Protein AF-0000000076754028 (afdb_homodimer)

Radius of gyration: 21.88 Å; Cα contacts (8 Å, |Δi|>4): 343; chains: 2; bounding box: 49×68×42 Å

InterPro domains:
  IPR005650 BlaI transcriptional regulatory family [PF03965] (15-129)
  IPR005650 BlaI transcriptional regulatory family [PIRSF019455] (12-140)
  IPR036388 Winged helix-like DNA-binding domain superfamily [G3DSA:1.10.10.10] (11-86)
  IPR036390 Winged helix DNA-binding domain superfamily [SSF46785] (13-130)

Nearest PDB structures (foldseek):
  1okr-assembly1_A  TM=7.706E-01  e=1.363E-06  Staphylococcus aureus
  1sd6-assembly1_B  TM=8.108E-01  e=6.796E-06  Staphylococcus aureus
  1sax-assembly1_A  TM=7.624E-01  e=3.043E-06  Staphylococcus aureus subsp. aureus N315
  1sd4-assembly1_B  TM=6.720E-01  e=4.340E-05  Staphylococcus aureus
  1xsd-assembly1_A-2  TM=6.975E-01  e=8.052E-05  Staphylococcus aureus

Structure (mmCIF, N/CA/C/O backbone):
data_AF-0000000076754028-model_v1
#
loop_
_entity.id
_entity.type
_entity.pdbx_description
1 polymer 'Copper transport repressor, CopY/TcrY family'
#
loop_
_atom_site.group_PDB
_atom_site.id
_atom_site.type_symbol
_atom_site.label_atom_id
_atom_site.label_alt_id
_atom_site.label_comp_id
_atom_site.label_asym_id
_atom_site.label_entity_id
_atom_site.label_seq_id
_atom_site.pdbx_PDB_ins_code
_atom_site.Cartn_x
_atom_site.Cartn_y
_atom_site.Cartn_z
_atom_site.occupancy
_atom_site.B_iso_or_equiv
_atom_site.auth_seq_id
_atom_site.auth_comp_id
_atom_site.auth_asym_id
_atom_site.auth_atom_id
_atom_site.pdbx_PDB_model_num
ATOM 1 N N . MET A 1 1 ? -11.664 -22.062 14.086 1 25.69 1 MET A N 1
ATOM 2 C CA . MET A 1 1 ? -10.281 -22.047 13.617 1 25.69 1 MET A CA 1
ATOM 3 C C . MET A 1 1 ? -9.984 -20.781 12.828 1 25.69 1 MET A C 1
ATOM 5 O O . MET A 1 1 ? -9.039 -20.75 12.039 1 25.69 1 MET A O 1
ATOM 9 N N . THR A 1 2 ? -11.109 -19.859 12.898 1 29.39 2 THR A N 1
ATOM 10 C CA . THR A 1 2 ? -11.25 -18.688 12.039 1 29.39 2 THR A CA 1
ATOM 11 C C . THR A 1 2 ? -10.023 -17.797 12.141 1 29.39 2 THR A C 1
ATOM 13 O O . THR A 1 2 ? -9.43 -17.422 11.125 1 29.39 2 THR A O 1
ATOM 16 N N . ASP A 1 3 ? -9.992 -17.094 13.242 1 29.45 3 ASP A N 1
ATOM 17 C CA . ASP A 1 3 ? -9.586 -15.711 13.492 1 29.45 3 ASP A CA 1
ATOM 18 C C . ASP A 1 3 ? -8.07 -15.602 13.633 1 29.45 3 ASP A C 1
ATOM 20 O O . ASP A 1 3 ? -7.562 -14.617 14.172 1 29.45 3 ASP A O 1
ATOM 24 N N . THR A 1 4 ? -7.441 -16.688 13.625 1 32.88 4 THR A N 1
ATOM 25 C CA . THR A 1 4 ? -6.023 -16.688 13.953 1 32.88 4 THR A CA 1
ATOM 26 C C . THR A 1 4 ? -5.242 -15.789 12.992 1 32.88 4 THR A C 1
ATOM 28 O O . THR A 1 4 ? -4.047 -15.562 13.188 1 32.88 4 THR A O 1
ATOM 31 N N . LEU A 1 5 ? -5.883 -15.727 11.883 1 35.28 5 LEU A N 1
ATOM 32 C CA . LEU A 1 5 ? -5.105 -14.859 11 1 35.28 5 LEU A CA 1
ATOM 33 C C . LEU A 1 5 ? -4.902 -13.484 11.625 1 35.28 5 LEU A C 1
ATOM 35 O O . LEU A 1 5 ? -4.457 -12.555 10.953 1 35.28 5 LEU A O 1
ATOM 39 N N . THR A 1 6 ? -5.723 -13.133 12.758 1 34.16 6 THR A N 1
ATOM 40 C CA . THR A 1 6 ? -6.047 -11.789 13.211 1 34.16 6 THR A CA 1
ATOM 41 C C . THR A 1 6 ? -4.785 -10.93 13.297 1 34.16 6 THR A C 1
ATOM 43 O O . THR A 1 6 ? -4.711 -9.875 12.664 1 34.16 6 THR A O 1
ATOM 46 N N . GLN A 1 7 ? -4.359 -10.328 14.672 1 34.09 7 GLN A N 1
ATOM 47 C CA . GLN A 1 7 ? -3.514 -9.195 15.031 1 34.09 7 GLN A CA 1
ATOM 48 C C . GLN A 1 7 ? -2.043 -9.492 14.75 1 34.09 7 GLN A C 1
ATOM 50 O O . GLN A 1 7 ? -1.164 -8.719 15.133 1 34.09 7 GLN A O 1
ATOM 55 N N . ALA A 1 8 ? -1.655 -10.633 14.602 1 34.97 8 ALA A N 1
ATOM 56 C CA . ALA A 1 8 ? -0.2 -10.766 14.602 1 34.97 8 ALA A CA 1
ATOM 57 C C . ALA A 1 8 ? 0.44 -9.805 13.609 1 34.97 8 ALA A C 1
ATOM 59 O O . ALA A 1 8 ? 0.075 -9.781 12.43 1 34.97 8 ALA A O 1
ATOM 60 N N . LYS A 1 9 ? 0.679 -8.648 14.016 1 43.72 9 LYS A N 1
ATOM 61 C CA . LYS A 1 9 ? 1.544 -7.633 13.422 1 43.72 9 LYS A CA 1
ATOM 62 C C . LYS A 1 9 ? 2.547 -8.266 12.461 1 43.72 9 LYS A C 1
ATOM 64 O O . LYS A 1 9 ? 3.453 -8.984 12.883 1 43.72 9 LYS A O 1
ATOM 69 N N . LEU A 1 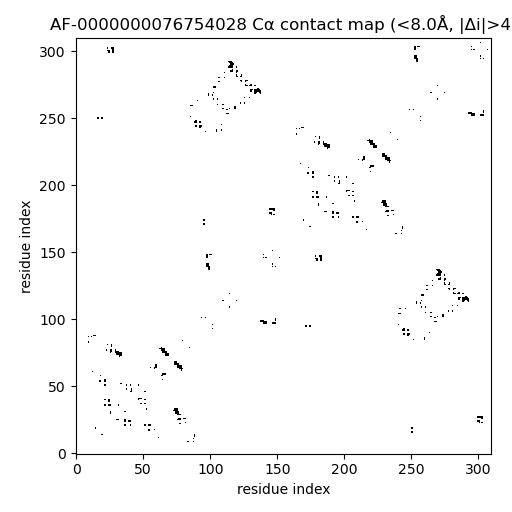10 ? 2.059 -8.852 11.406 1 50.31 10 LEU A N 1
ATOM 70 C CA . LEU A 1 10 ? 2.988 -9.352 10.398 1 50.31 10 LEU A CA 1
ATOM 71 C C . LEU A 1 10 ? 4.203 -8.438 10.281 1 50.31 10 LEU A C 1
ATOM 73 O O . LEU A 1 10 ? 4.145 -7.406 9.609 1 50.31 10 LEU A O 1
ATOM 77 N N . ASP A 1 11 ? 4.781 -8.32 11.391 1 55.81 11 ASP A N 1
ATOM 78 C CA . ASP A 1 11 ? 6.066 -7.637 11.531 1 55.81 11 ASP A CA 1
ATOM 79 C C . ASP A 1 11 ? 7.023 -8.039 10.406 1 55.81 11 ASP A C 1
ATOM 81 O O . ASP A 1 11 ? 8.219 -8.234 10.648 1 55.81 11 ASP A O 1
ATOM 85 N N . HIS A 1 12 ? 6.453 -8.336 9.297 1 66.25 12 HIS A N 1
ATOM 86 C CA . HIS A 1 12 ? 7.449 -8.719 8.305 1 66.25 12 HIS A CA 1
ATOM 87 C C . HIS A 1 12 ? 8.078 -7.496 7.652 1 66.25 12 HIS A C 1
ATOM 89 O O . HIS A 1 12 ? 7.418 -6.477 7.465 1 66.25 12 HIS A O 1
ATOM 95 N N . PRO A 1 13 ? 9.445 -7.629 7.551 1 74.56 13 PRO A N 1
ATOM 96 C CA . PRO A 1 13 ? 10.117 -6.547 6.828 1 74.56 13 PRO A CA 1
ATOM 97 C C . PRO A 1 13 ? 9.43 -6.207 5.508 1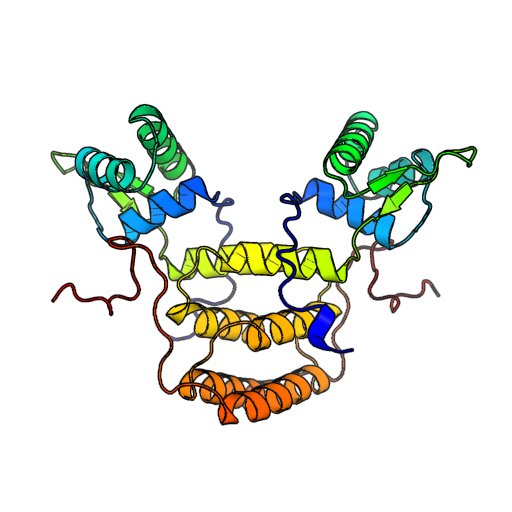 74.56 13 PRO A C 1
ATOM 99 O O . PRO A 1 13 ? 8.672 -7.016 4.977 1 74.56 13 PRO A O 1
ATOM 102 N N . HIS A 1 14 ? 9.664 -5.078 5.141 1 84.5 14 HIS A N 1
ATOM 103 C CA . HIS A 1 14 ? 9.117 -4.59 3.879 1 84.5 14 HIS A CA 1
ATOM 104 C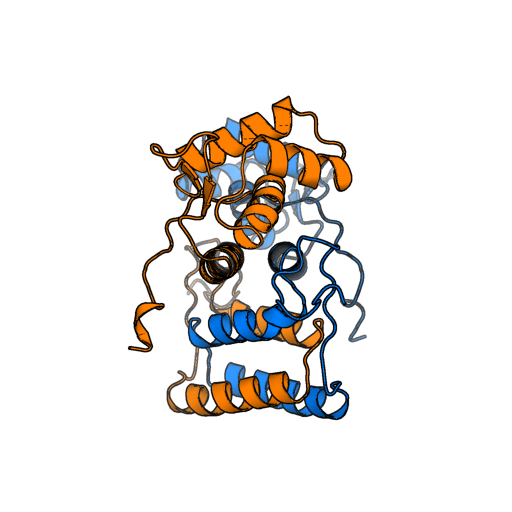 C . HIS A 1 14 ? 9.609 -5.426 2.703 1 84.5 14 HIS A C 1
ATOM 106 O O . HIS A 1 14 ? 10.789 -5.781 2.641 1 84.5 14 HIS A O 1
ATOM 112 N N . ILE A 1 15 ? 8.688 -5.879 1.875 1 90.38 15 ILE A N 1
ATOM 113 C CA . ILE A 1 15 ? 9.016 -6.562 0.63 1 90.38 15 ILE A CA 1
ATOM 114 C C . ILE A 1 15 ? 8.977 -5.57 -0.531 1 90.38 15 ILE A C 1
ATOM 116 O O . ILE A 1 15 ? 7.941 -4.953 -0.789 1 90.38 15 ILE A O 1
ATOM 120 N N . SER A 1 16 ? 10.125 -5.441 -1.214 1 90.69 16 SER A N 1
ATOM 121 C CA . SER A 1 16 ? 10.188 -4.531 -2.354 1 90.69 16 SER A CA 1
ATOM 122 C C . SER A 1 16 ? 9.461 -5.109 -3.562 1 90.69 16 SER A C 1
ATOM 124 O O . SER A 1 16 ? 9.047 -6.27 -3.549 1 90.69 16 SER A O 1
ATOM 126 N N . GLU A 1 17 ? 9.328 -4.305 -4.566 1 88.75 17 GLU A N 1
ATOM 127 C CA . GLU A 1 17 ? 8.672 -4.762 -5.793 1 88.75 17 GLU A CA 1
ATOM 128 C C . GLU A 1 17 ? 9.453 -5.906 -6.438 1 88.75 17 GLU A C 1
ATOM 130 O O . GLU A 1 17 ? 8.859 -6.879 -6.91 1 88.75 17 GLU A O 1
ATOM 135 N N . ALA A 1 18 ? 10.773 -5.77 -6.469 1 92.25 18 ALA A N 1
ATOM 136 C CA . ALA A 1 18 ? 11.617 -6.812 -7.043 1 92.25 18 ALA A CA 1
ATOM 137 C C . ALA A 1 18 ? 11.523 -8.102 -6.238 1 92.25 18 ALA A C 1
ATOM 139 O O . ALA A 1 18 ? 11.375 -9.188 -6.805 1 92.25 18 ALA A O 1
ATOM 140 N N . GLU A 1 19 ? 11.531 -7.926 -4.973 1 94.5 19 GLU A N 1
ATOM 141 C CA . GLU A 1 19 ? 11.398 -9.086 -4.102 1 94.5 19 GLU A CA 1
ATOM 142 C C . GLU A 1 19 ? 10.039 -9.758 -4.277 1 94.5 19 GLU A C 1
ATOM 144 O O . GLU A 1 19 ? 9.938 -10.984 -4.262 1 94.5 19 GLU A O 1
ATOM 149 N N . TRP A 1 20 ? 9.07 -8.992 -4.426 1 92.69 20 TRP A N 1
ATOM 150 C CA . TRP A 1 20 ? 7.715 -9.508 -4.617 1 92.69 20 TRP A CA 1
ATOM 151 C C . TRP A 1 20 ? 7.633 -10.359 -5.879 1 92.69 20 TRP A C 1
ATOM 153 O O . TRP A 1 20 ? 7.031 -11.43 -5.871 1 92.69 20 TRP A O 1
ATOM 163 N N . ARG A 1 21 ? 8.281 -9.867 -6.875 1 91 21 ARG A N 1
ATOM 164 C CA . ARG A 1 21 ? 8.289 -10.617 -8.133 1 91 21 ARG A CA 1
ATOM 165 C C . ARG A 1 21 ? 8.945 -11.984 -7.949 1 91 21 ARG A C 1
ATOM 167 O O . ARG A 1 21 ? 8.445 -12.992 -8.461 1 91 21 ARG A O 1
ATOM 174 N N . LEU A 1 22 ? 10.008 -11.93 -7.289 1 93.88 22 LEU A N 1
ATOM 175 C CA . LEU A 1 22 ? 10.68 -13.195 -7.004 1 93.88 22 LEU A CA 1
ATOM 176 C C . LEU A 1 22 ? 9.797 -14.102 -6.148 1 93.88 22 LEU A C 1
ATOM 178 O O . LEU A 1 22 ? 9.656 -15.289 -6.438 1 93.88 22 LEU A O 1
ATOM 182 N N . MET A 1 23 ? 9.203 -13.562 -5.141 1 94.25 23 MET A N 1
ATOM 183 C CA . MET A 1 23 ? 8.367 -14.32 -4.219 1 94.25 23 MET A CA 1
ATOM 184 C C . MET A 1 23 ? 7.172 -14.938 -4.945 1 94.25 23 MET A C 1
ATOM 186 O O . MET A 1 23 ? 6.738 -16.031 -4.609 1 94.25 23 MET A O 1
ATOM 190 N N . ARG A 1 24 ? 6.656 -14.227 -5.844 1 91.12 24 ARG A N 1
ATOM 191 C CA . ARG A 1 24 ? 5.523 -14.742 -6.605 1 91.12 24 ARG A CA 1
ATOM 192 C C . ARG A 1 24 ? 5.879 -16.062 -7.285 1 91.12 24 ARG A C 1
ATOM 194 O O . ARG A 1 24 ? 5.062 -16.984 -7.324 1 91.12 24 ARG A O 1
ATOM 201 N N . VAL A 1 25 ? 7.039 -16.156 -7.84 1 91.69 25 VAL A N 1
ATOM 202 C CA . VAL A 1 25 ? 7.492 -17.375 -8.5 1 91.69 25 VAL A CA 1
ATOM 203 C C . VAL A 1 25 ? 7.621 -18.5 -7.469 1 91.69 25 VAL A C 1
ATOM 205 O O . VAL A 1 25 ? 7.168 -19.609 -7.703 1 91.69 25 VAL A O 1
ATOM 208 N N . VAL A 1 26 ? 8.133 -18.172 -6.324 1 93.38 26 VAL A N 1
ATOM 209 C CA . VAL A 1 26 ? 8.336 -19.172 -5.277 1 93.38 26 VAL A CA 1
ATOM 210 C C . VAL A 1 26 ? 6.992 -19.688 -4.77 1 93.38 26 VAL A C 1
ATOM 212 O O . VAL A 1 26 ? 6.82 -20.875 -4.52 1 93.38 26 VAL A O 1
ATOM 215 N N . TRP A 1 27 ? 6.055 -18.797 -4.562 1 92 27 TRP A N 1
ATOM 216 C CA . TRP A 1 27 ? 4.723 -19.172 -4.102 1 92 27 TRP A CA 1
ATOM 217 C C . TRP A 1 27 ? 4.039 -20.094 -5.105 1 92 27 TRP A C 1
ATOM 219 O O . TRP A 1 27 ? 3.289 -20.984 -4.723 1 92 27 TRP A O 1
ATOM 229 N N . THR A 1 28 ? 4.332 -19.922 -6.379 1 88.12 28 THR A N 1
ATOM 230 C CA . THR A 1 28 ? 3.701 -20.703 -7.438 1 88.12 28 THR A CA 1
ATOM 231 C C . THR A 1 28 ? 4.363 -22.078 -7.566 1 88.12 28 THR A C 1
ATOM 233 O O . THR A 1 28 ? 3.719 -23.047 -7.965 1 88.12 28 THR A O 1
ATOM 236 N N . GLN A 1 29 ? 5.625 -22.109 -7.242 1 90.19 29 GLN A N 1
ATOM 237 C CA . GLN A 1 29 ? 6.383 -23.359 -7.355 1 90.19 29 GLN A CA 1
ATOM 238 C C . GLN A 1 29 ? 7.145 -23.656 -6.07 1 90.19 29 GLN A C 1
ATOM 240 O O . GLN A 1 29 ? 8.375 -23.562 -6.031 1 90.19 29 GLN A O 1
ATOM 245 N N . PRO A 1 30 ? 6.344 -24.078 -5.09 1 91.38 30 PRO A N 1
ATOM 246 C CA . PRO A 1 30 ? 7.047 -24.406 -3.846 1 91.38 30 PRO A CA 1
ATOM 247 C C . PRO A 1 30 ? 8.133 -25.469 -4.047 1 91.38 30 PRO A C 1
ATOM 249 O O . PRO A 1 30 ? 7.898 -26.484 -4.703 1 91.38 30 PRO A O 1
ATOM 252 N N . GLY A 1 31 ? 9.281 -25.203 -3.48 1 94.12 31 GLY A N 1
ATOM 253 C CA . GLY A 1 31 ? 10.414 -26.109 -3.625 1 94.12 31 GLY A CA 1
ATOM 254 C C . GLY A 1 31 ? 11.234 -25.844 -4.871 1 94.12 31 GLY A C 1
ATOM 255 O O . GLY A 1 31 ? 12.016 -26.703 -5.297 1 94.12 31 GLY A O 1
ATOM 256 N N . ILE A 1 32 ? 11.047 -24.75 -5.426 1 93.88 32 ILE A N 1
ATOM 257 C CA . ILE A 1 32 ? 11.758 -24.375 -6.641 1 93.88 32 ILE A CA 1
ATOM 258 C C . ILE A 1 32 ? 13.258 -24.266 -6.352 1 93.88 32 ILE A C 1
ATOM 260 O O . ILE A 1 32 ? 13.656 -23.906 -5.242 1 93.88 32 ILE A O 1
ATOM 264 N N . THR A 1 33 ? 14.047 -24.609 -7.367 1 95.56 33 THR A N 1
ATOM 265 C CA . THR A 1 33 ? 15.5 -24.516 -7.23 1 95.56 33 THR A CA 1
ATOM 266 C C . THR A 1 33 ? 16.016 -23.188 -7.77 1 95.56 33 THR A C 1
ATOM 268 O O . THR A 1 33 ? 15.297 -22.469 -8.469 1 95.56 33 THR A O 1
ATOM 271 N N . SER A 1 34 ? 17.297 -22.844 -7.332 1 94.19 34 SER A N 1
ATOM 272 C CA . SER A 1 34 ? 17.922 -21.625 -7.832 1 94.19 34 SER A CA 1
ATOM 273 C C . SER A 1 34 ? 17.922 -21.578 -9.352 1 94.19 34 SER A C 1
ATOM 275 O O . SER A 1 34 ? 17.578 -20.562 -9.953 1 94.19 34 SER A O 1
ATOM 277 N N . ARG A 1 35 ? 18.219 -22.719 -9.992 1 95.19 35 ARG A N 1
ATOM 278 C CA . ARG A 1 35 ? 18.281 -22.781 -11.445 1 95.19 35 ARG A CA 1
ATOM 279 C C . ARG A 1 35 ? 16.906 -22.531 -12.055 1 95.19 35 ARG A C 1
ATOM 281 O O . ARG A 1 35 ? 16.766 -21.75 -13.008 1 95.19 35 ARG A O 1
ATOM 288 N N . GLN A 1 36 ? 15.906 -23.188 -11.492 1 94.69 36 GLN A N 1
ATOM 289 C CA . GLN A 1 36 ? 14.547 -23.016 -11.977 1 94.69 36 GLN A CA 1
ATOM 290 C C . GLN A 1 36 ? 14.078 -21.578 -11.805 1 94.69 36 GLN A C 1
ATOM 292 O O . GLN A 1 36 ? 13.422 -21.016 -12.688 1 94.69 36 GLN A O 1
ATOM 297 N N . LEU A 1 37 ? 14.438 -21 -10.656 1 94.56 37 LEU A N 1
ATOM 298 C CA . LEU A 1 37 ? 14.078 -19.609 -10.359 1 94.56 37 LEU A CA 1
ATOM 299 C C . LEU A 1 37 ? 14.719 -18.656 -11.359 1 94.56 37 LEU A C 1
ATOM 301 O O . LEU A 1 37 ? 14.055 -17.766 -11.891 1 94.56 37 LEU A O 1
ATOM 305 N N . ILE A 1 38 ? 15.984 -18.859 -11.672 1 95.75 38 ILE A N 1
ATOM 306 C CA . ILE A 1 38 ? 16.719 -18.031 -12.617 1 95.75 38 ILE A CA 1
ATOM 307 C C . ILE A 1 38 ? 16.109 -18.141 -14.008 1 95.75 38 ILE A C 1
ATOM 309 O O . ILE A 1 38 ? 15.867 -17.141 -14.68 1 95.75 38 ILE A O 1
ATOM 313 N N . ASP A 1 39 ? 15.773 -19.375 -14.445 1 94.5 39 ASP A N 1
ATOM 314 C CA . ASP A 1 39 ? 15.18 -19.625 -15.758 1 94.5 39 ASP A CA 1
ATOM 315 C C . ASP A 1 39 ? 13.836 -18.906 -15.891 1 94.5 39 ASP A C 1
ATOM 317 O O . ASP A 1 39 ? 13.57 -18.25 -16.891 1 94.5 39 ASP A O 1
ATOM 321 N N . THR A 1 40 ? 13.055 -19.062 -14.82 1 91.25 40 THR A N 1
ATOM 322 C CA . THR A 1 40 ? 11.719 -18.484 -14.836 1 91.25 40 THR A CA 1
ATOM 323 C C . THR A 1 40 ? 11.781 -16.953 -14.875 1 91.25 40 THR A C 1
ATOM 325 O O . THR A 1 40 ? 11.125 -16.312 -15.703 1 91.25 40 THR A O 1
ATOM 328 N N . LEU A 1 41 ? 12.617 -16.344 -14.039 1 92.69 41 LEU A N 1
ATOM 329 C CA . LEU A 1 41 ? 12.68 -14.883 -13.914 1 92.69 41 LEU A CA 1
ATOM 330 C C . LEU A 1 41 ? 13.414 -14.273 -15.102 1 92.69 41 LEU A C 1
ATOM 332 O O . LEU A 1 41 ? 13.086 -13.164 -15.531 1 92.69 41 LEU A O 1
ATOM 336 N N . SER A 1 42 ? 14.367 -15 -15.617 1 91.69 42 SER A N 1
ATOM 337 C CA . SER A 1 42 ? 15.086 -14.492 -16.781 1 91.69 42 SER A CA 1
ATOM 338 C C . SER A 1 42 ? 14.172 -14.422 -18 1 91.69 42 SER A C 1
ATOM 340 O O . SER A 1 42 ? 14.367 -13.578 -18.875 1 91.69 42 SER A O 1
ATOM 342 N N . ALA A 1 43 ? 13.211 -15.312 -18.047 1 88.19 43 ALA A N 1
ATOM 343 C CA . ALA A 1 43 ? 12.266 -15.352 -19.156 1 88.19 43 ALA A CA 1
ATOM 344 C C . ALA A 1 43 ? 11.281 -14.188 -19.078 1 88.19 43 ALA A C 1
ATOM 346 O O . ALA A 1 43 ? 10.773 -13.727 -20.094 1 88.19 43 ALA A O 1
ATOM 347 N N . SER A 1 44 ? 11.086 -13.656 -17.906 1 86.19 44 SER A N 1
ATOM 348 C CA . SER A 1 44 ? 10.023 -12.672 -17.734 1 86.19 44 SER A CA 1
ATOM 349 C C . SER A 1 44 ? 10.602 -11.312 -17.344 1 86.19 44 SER A C 1
ATOM 351 O O . SER A 1 44 ? 9.859 -10.328 -17.219 1 86.19 44 SER A O 1
ATOM 353 N N . THR A 1 45 ? 11.891 -11.312 -17.047 1 90.19 45 THR A N 1
ATOM 354 C CA . THR A 1 45 ? 12.531 -10.062 -16.656 1 90.19 45 THR A CA 1
ATOM 355 C C . THR A 1 45 ? 13.883 -9.914 -17.328 1 90.19 45 THR A C 1
ATOM 357 O O . THR A 1 45 ? 14.375 -10.844 -17.969 1 90.19 45 THR A O 1
ATOM 360 N N . ASP A 1 46 ? 14.492 -8.766 -17.219 1 93.38 46 ASP A N 1
ATOM 361 C CA . ASP A 1 46 ? 15.82 -8.516 -17.766 1 93.38 46 ASP A CA 1
ATOM 362 C C . ASP A 1 46 ? 16.891 -8.625 -16.672 1 93.38 46 ASP A C 1
ATOM 364 O O . ASP A 1 46 ? 17.969 -8.047 -16.797 1 93.38 46 ASP A O 1
ATOM 368 N N . TRP A 1 47 ? 16.609 -9.336 -15.672 1 94.88 47 TRP A N 1
ATOM 369 C CA . TRP A 1 47 ? 17.531 -9.43 -14.547 1 94.88 47 TRP A CA 1
ATOM 370 C C . TRP A 1 47 ? 18.703 -10.344 -14.891 1 94.88 47 TRP A C 1
ATOM 372 O O . TRP A 1 47 ? 18.516 -11.398 -15.508 1 94.88 47 TRP A O 1
ATOM 382 N N . LYS A 1 48 ? 19.875 -9.898 -14.406 1 95.56 48 LYS A N 1
ATOM 383 C CA . LYS A 1 48 ? 21.047 -10.766 -14.445 1 95.56 48 LYS A CA 1
ATOM 384 C C . LYS A 1 48 ? 20.953 -11.859 -13.375 1 95.56 48 LYS A C 1
ATOM 386 O O . LYS A 1 48 ? 20.297 -11.68 -12.352 1 95.56 48 LYS A O 1
ATOM 391 N N . VAL A 1 49 ? 21.672 -12.945 -13.734 1 96.38 49 VAL A N 1
ATOM 392 C CA . VAL A 1 49 ? 21.719 -14.062 -12.789 1 96.38 49 VAL A CA 1
ATOM 393 C C . VAL A 1 49 ? 22.141 -13.555 -11.414 1 96.38 49 VAL A C 1
ATOM 395 O O . VAL A 1 49 ? 21.547 -13.945 -10.398 1 96.38 49 VAL A O 1
ATOM 398 N N . GLY A 1 50 ? 23.031 -12.664 -11.352 1 96.94 50 GLY A N 1
ATOM 399 C CA . GLY A 1 50 ? 23.5 -12.109 -10.086 1 96.94 50 GLY A CA 1
ATOM 400 C C . GLY A 1 50 ? 22.438 -11.359 -9.32 1 96.94 50 GLY A C 1
ATOM 401 O O . GLY A 1 50 ? 22.375 -11.414 -8.094 1 96.94 50 GLY A O 1
ATOM 402 N N . THR A 1 51 ? 21.609 -10.617 -10.031 1 96.75 51 THR A N 1
ATOM 403 C CA . THR A 1 51 ? 20.5 -9.906 -9.422 1 96.75 51 THR A CA 1
ATOM 404 C C . THR A 1 51 ? 19.547 -10.875 -8.727 1 96.75 51 THR A C 1
ATOM 406 O O . THR A 1 51 ? 19.141 -10.648 -7.582 1 96.75 51 THR A O 1
ATOM 409 N N . ILE A 1 52 ? 19.25 -11.922 -9.422 1 96.88 52 ILE A N 1
ATOM 410 C CA . ILE A 1 52 ? 18.328 -12.914 -8.891 1 96.88 52 ILE A CA 1
ATOM 411 C C . ILE A 1 52 ? 18.938 -13.586 -7.664 1 96.88 52 ILE A C 1
ATOM 413 O O . ILE A 1 52 ? 18.266 -13.758 -6.645 1 96.88 52 ILE A O 1
ATOM 417 N N . LYS A 1 53 ? 20.172 -13.883 -7.746 1 96.5 53 LYS A N 1
ATOM 418 C CA . LYS A 1 53 ? 20.859 -14.531 -6.625 1 96.5 53 LYS A CA 1
ATOM 419 C C . LYS A 1 53 ? 20.906 -13.602 -5.414 1 96.5 53 LYS A C 1
ATOM 421 O O . LYS A 1 53 ? 20.719 -14.047 -4.281 1 96.5 53 LYS A O 1
ATOM 426 N N . SER A 1 54 ? 21.141 -12.383 -5.652 1 97.69 54 SER A N 1
ATOM 427 C CA . SER A 1 54 ? 21.172 -11.414 -4.562 1 97.69 54 SER A CA 1
ATOM 428 C C . SER A 1 54 ? 19.812 -11.266 -3.898 1 97.69 54 SER A C 1
ATOM 430 O O . SER A 1 54 ? 19.719 -11.188 -2.672 1 97.69 54 SER A O 1
ATOM 432 N N . LEU A 1 55 ? 18.859 -11.195 -4.707 1 97.25 55 LEU A N 1
ATOM 433 C CA . LEU A 1 55 ? 17.516 -11.094 -4.176 1 97.25 55 LEU A CA 1
ATOM 434 C C . LEU A 1 55 ? 17.156 -12.32 -3.34 1 97.25 55 LEU A C 1
ATOM 436 O O . LEU A 1 55 ? 16.531 -12.195 -2.283 1 97.25 55 LEU A O 1
ATOM 440 N N . LEU A 1 56 ? 17.531 -13.453 -3.885 1 96.62 56 LEU A N 1
ATOM 441 C CA . LEU A 1 56 ? 17.297 -14.703 -3.16 1 96.62 56 LEU A CA 1
ATOM 442 C C . LEU A 1 56 ? 17.953 -14.656 -1.785 1 96.62 56 LEU A C 1
ATOM 444 O O . LEU A 1 56 ? 17.312 -14.961 -0.776 1 96.62 56 LEU A O 1
ATOM 448 N N . SER A 1 57 ? 19.156 -14.289 -1.746 1 96.31 57 SER A N 1
ATOM 449 C CA . SER A 1 57 ? 19.906 -14.195 -0.499 1 96.31 57 SER A CA 1
ATOM 450 C C . SER A 1 57 ? 19.266 -13.195 0.459 1 96.31 57 SER A C 1
ATOM 452 O O . SER A 1 57 ? 19.172 -13.461 1.659 1 96.31 57 SER A O 1
ATOM 454 N N . ARG A 1 58 ? 18.859 -12.062 -0.025 1 97.12 58 ARG A N 1
ATOM 455 C CA . ARG A 1 58 ? 18.219 -11.039 0.79 1 97.12 58 ARG A CA 1
ATOM 456 C C . ARG A 1 58 ? 16.922 -11.562 1.398 1 97.12 58 ARG A C 1
ATOM 458 O O . ARG A 1 58 ? 16.625 -11.312 2.568 1 97.12 58 ARG A O 1
ATOM 465 N N . LEU A 1 59 ? 16.203 -12.281 0.625 1 97 59 LEU A N 1
ATOM 466 C CA . LEU A 1 59 ? 14.93 -12.812 1.09 1 97 59 LEU A CA 1
ATOM 467 C C . LEU A 1 59 ? 15.141 -13.867 2.166 1 97 59 LEU A C 1
ATOM 469 O O . LEU A 1 59 ? 14.344 -13.984 3.098 1 97 59 LEU A O 1
ATOM 473 N N . ILE A 1 60 ? 16.172 -14.633 2.027 1 95.5 60 ILE A N 1
ATOM 474 C CA . ILE A 1 60 ? 16.516 -15.602 3.061 1 95.5 60 ILE A CA 1
ATOM 475 C C . ILE A 1 60 ? 16.906 -14.867 4.344 1 95.5 60 ILE A C 1
ATOM 477 O O . ILE A 1 60 ? 16.438 -15.227 5.43 1 95.5 60 ILE A O 1
ATOM 481 N N . GLN A 1 61 ? 17.703 -13.859 4.223 1 95.5 61 GLN A N 1
ATOM 482 C CA . GLN A 1 61 ? 18.156 -13.078 5.375 1 95.5 61 GLN A CA 1
ATOM 483 C C . GLN A 1 61 ? 16.969 -12.422 6.082 1 95.5 61 GLN A C 1
ATOM 485 O O . GLN A 1 61 ? 16.938 -12.344 7.312 1 95.5 61 GLN A O 1
ATOM 490 N N . LYS A 1 62 ? 15.992 -11.984 5.301 1 94.5 62 LYS A N 1
ATOM 491 C CA . LYS A 1 62 ? 14.797 -11.336 5.844 1 94.5 62 LYS A CA 1
ATOM 492 C C . LYS A 1 62 ? 13.844 -12.359 6.457 1 94.5 62 LYS A C 1
ATOM 494 O O . LYS A 1 62 ? 12.883 -11.984 7.129 1 94.5 62 LYS A O 1
ATOM 499 N N . GLY A 1 63 ? 14.109 -13.586 6.168 1 94.75 63 GLY A N 1
ATOM 500 C CA . GLY A 1 63 ? 13.289 -14.648 6.734 1 94.75 63 GLY A CA 1
ATOM 501 C C . GLY A 1 63 ? 12.07 -14.977 5.895 1 94.75 63 GLY A C 1
ATOM 502 O O . GLY A 1 63 ? 11.164 -15.672 6.359 1 94.75 63 GLY A O 1
ATOM 503 N N . TYR A 1 64 ? 12.039 -14.57 4.652 1 96.31 64 TYR A N 1
ATOM 504 C CA . TYR A 1 64 ? 10.883 -14.812 3.805 1 96.31 64 TYR A CA 1
ATOM 505 C C . TYR A 1 64 ? 11.055 -16.109 3.012 1 96.31 64 TYR A C 1
ATOM 507 O O . TYR A 1 64 ? 10.086 -16.641 2.469 1 96.31 64 TYR A O 1
ATOM 515 N N . LEU A 1 65 ? 12.32 -16.562 2.912 1 96.44 65 LEU A N 1
ATOM 516 C CA . LEU A 1 65 ? 12.617 -17.812 2.223 1 96.44 65 LEU A CA 1
ATOM 517 C C . LEU A 1 65 ? 13.453 -18.75 3.107 1 96.44 65 LEU A C 1
ATOM 519 O O . LEU A 1 65 ? 14.32 -18.281 3.85 1 96.44 65 LEU A O 1
ATOM 523 N N . ASP A 1 66 ? 13.125 -19.922 2.986 1 95.44 66 ASP A N 1
ATOM 524 C CA . ASP A 1 66 ? 13.906 -20.969 3.635 1 95.44 66 ASP A CA 1
ATOM 525 C C . ASP A 1 66 ? 14.578 -21.875 2.602 1 95.44 66 ASP A C 1
ATOM 527 O O . ASP A 1 66 ? 13.977 -22.219 1.578 1 95.44 66 ASP A O 1
ATOM 531 N N . LYS A 1 67 ? 15.742 -22.188 2.885 1 92.25 67 LYS A N 1
ATOM 532 C CA . LYS A 1 67 ? 16.531 -23.125 2.082 1 92.25 67 LYS A CA 1
ATOM 533 C C . LYS A 1 67 ? 16.484 -24.531 2.68 1 92.25 67 LYS A C 1
ATOM 535 O O . LYS A 1 67 ? 16.938 -24.734 3.805 1 92.25 67 LYS A O 1
ATOM 540 N N . ALA A 1 68 ? 15.922 -25.422 1.863 1 88 68 ALA A N 1
ATOM 541 C CA . ALA A 1 68 ? 15.867 -26.797 2.354 1 88 68 ALA A CA 1
ATOM 542 C C . ALA A 1 68 ? 17.234 -27.453 2.311 1 88 68 ALA A C 1
ATOM 544 O O . ALA A 1 68 ? 17.906 -27.453 1.271 1 88 68 ALA A O 1
ATOM 545 N N . GLN A 1 69 ? 17.812 -27.906 3.371 1 77.81 69 GLN A N 1
ATOM 546 C CA . GLN A 1 69 ? 19.172 -28.375 3.525 1 77.81 69 GLN A CA 1
ATOM 547 C C . GLN A 1 69 ? 19.312 -29.828 3.061 1 77.81 69 GLN A C 1
ATOM 549 O O . GLN A 1 69 ? 20.375 -30.25 2.596 1 77.81 69 GLN A O 1
ATOM 554 N N . ASP A 1 70 ? 18.359 -30.562 2.969 1 80 70 ASP A N 1
ATOM 555 C CA . ASP A 1 70 ? 18.516 -32 2.734 1 80 70 ASP A CA 1
ATOM 556 C C . ASP A 1 70 ? 18.172 -32.344 1.288 1 80 70 ASP A C 1
ATOM 558 O O . ASP A 1 70 ? 17.781 -33.5 0.998 1 80 70 ASP A O 1
ATOM 562 N N . THR A 1 71 ? 18.234 -31.359 0.509 1 73 71 THR A N 1
ATOM 563 C CA . THR A 1 71 ? 17.891 -31.656 -0.88 1 73 71 THR A CA 1
ATOM 564 C C . THR A 1 71 ? 19.047 -31.281 -1.806 1 73 71 THR A C 1
ATOM 566 O O . THR A 1 71 ? 19.875 -30.422 -1.471 1 73 71 THR A O 1
ATOM 569 N N . SER A 1 72 ? 19.422 -32.125 -2.73 1 82.88 72 SER A N 1
ATOM 570 C CA . SER A 1 72 ? 20.281 -31.781 -3.855 1 82.88 72 SER A CA 1
ATOM 571 C C . SER A 1 72 ? 19.531 -31.859 -5.18 1 82.88 72 SER A C 1
ATOM 573 O O . SER A 1 72 ? 19.031 -32.938 -5.547 1 82.88 72 SER A O 1
ATOM 575 N N . PRO A 1 73 ? 19.297 -30.688 -5.848 1 89.81 73 PRO A N 1
ATOM 576 C CA . PRO A 1 73 ? 19.703 -29.312 -5.562 1 89.81 73 PRO A CA 1
ATOM 577 C C . PRO A 1 73 ? 18.844 -28.656 -4.484 1 89.81 73 PRO A C 1
ATOM 579 O O . PRO A 1 73 ? 17.75 -29.141 -4.188 1 89.81 73 PRO A O 1
ATOM 582 N N . PHE A 1 74 ? 19.406 -27.609 -3.875 1 92.19 74 PHE A N 1
ATOM 583 C CA . PHE A 1 74 ? 18.703 -26.875 -2.838 1 92.19 74 PHE A CA 1
ATOM 584 C C . PHE A 1 74 ? 17.344 -26.422 -3.344 1 92.19 74 PHE A C 1
ATOM 586 O O . PHE A 1 74 ? 17.219 -25.953 -4.48 1 92.19 74 PHE A O 1
ATOM 593 N N . GLN A 1 75 ? 16.406 -26.609 -2.461 1 95.81 75 GLN A N 1
ATOM 594 C CA . GLN A 1 75 ? 15.055 -26.156 -2.762 1 95.81 75 GLN A CA 1
ATOM 595 C C . GLN A 1 75 ? 14.648 -25 -1.859 1 95.81 75 GLN A C 1
ATOM 597 O O . GLN A 1 75 ? 15.016 -24.969 -0.683 1 95.81 75 GLN A O 1
ATOM 602 N N . PHE A 1 76 ? 13.914 -24.062 -2.385 1 96.06 76 PHE A N 1
ATOM 603 C CA . PHE A 1 76 ? 13.5 -22.875 -1.645 1 96.06 76 PHE A CA 1
ATOM 604 C C . PHE A 1 76 ? 12 -22.891 -1.404 1 96.06 76 PHE A C 1
ATOM 606 O O . PHE A 1 76 ? 11.219 -23.219 -2.305 1 96.06 76 PHE A O 1
ATOM 613 N N . HIS A 1 77 ? 11.68 -22.578 -0.14 1 96.38 77 HIS A N 1
ATOM 614 C CA . HIS A 1 77 ? 10.281 -22.484 0.266 1 96.38 77 HIS A CA 1
ATOM 615 C C . HIS A 1 77 ? 9.992 -21.141 0.923 1 96.38 77 HIS A C 1
ATOM 617 O O . HIS A 1 77 ? 10.805 -20.641 1.705 1 96.38 77 HIS A O 1
ATOM 623 N N . ALA A 1 78 ? 8.797 -20.578 0.529 1 95.88 78 ALA A N 1
ATOM 624 C CA . ALA A 1 78 ? 8.367 -19.359 1.209 1 95.88 78 ALA A CA 1
ATOM 625 C C . ALA A 1 78 ? 8.016 -19.641 2.666 1 95.88 78 ALA A C 1
ATOM 627 O O . ALA A 1 78 ? 7.391 -20.656 2.973 1 95.88 78 ALA A O 1
ATOM 628 N N . THR A 1 79 ? 8.352 -18.781 3.582 1 96.25 79 THR A N 1
ATOM 629 C CA . THR A 1 79 ? 8.055 -18.953 5 1 96.25 79 THR A CA 1
ATOM 630 C C . THR A 1 79 ? 6.77 -18.219 5.375 1 96.25 79 THR A C 1
ATOM 632 O O . THR A 1 79 ? 6.285 -1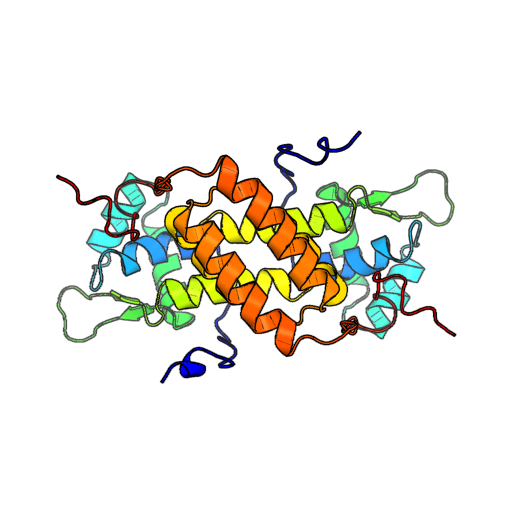8.344 6.504 1 96.25 79 THR A O 1
ATOM 635 N N . ILE A 1 80 ? 6.219 -17.453 4.441 1 94.25 80 ILE A N 1
ATOM 636 C CA . ILE A 1 80 ? 4.961 -16.734 4.598 1 94.25 80 ILE A CA 1
ATOM 637 C C . ILE A 1 80 ? 4.055 -17.016 3.4 1 94.25 80 ILE A C 1
ATOM 639 O O . ILE A 1 80 ? 4.535 -17.203 2.281 1 94.25 80 ILE A O 1
ATOM 643 N N . SER A 1 81 ? 2.783 -17.078 3.646 1 92.75 81 SER A N 1
ATOM 644 C CA . SER A 1 81 ? 1.864 -17.281 2.533 1 92.75 81 SER A CA 1
ATOM 645 C C . SER A 1 81 ? 1.724 -16.016 1.69 1 92.75 81 SER A C 1
ATOM 647 O O . SER A 1 81 ? 1.99 -14.914 2.17 1 92.75 81 SER A O 1
ATOM 649 N N . GLN A 1 82 ? 1.353 -16.219 0.468 1 90.62 82 GLN A N 1
ATOM 650 C CA . GLN A 1 82 ? 1.077 -15.078 -0.398 1 90.62 82 GLN A CA 1
ATOM 651 C C . GLN A 1 82 ? 0.013 -14.172 0.211 1 90.62 82 GLN A C 1
ATOM 653 O O . GLN A 1 82 ? 0.112 -12.945 0.122 1 90.62 82 GLN A O 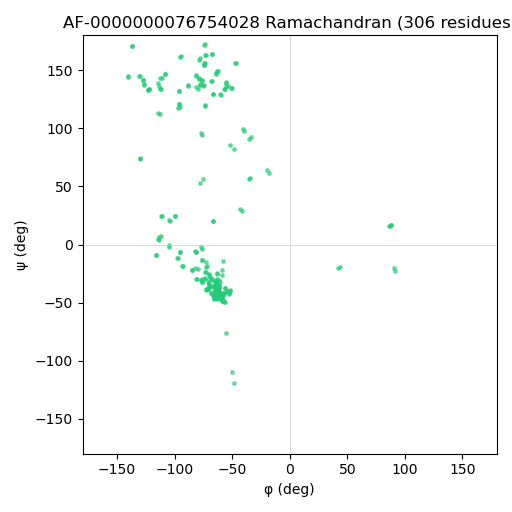1
ATOM 658 N N . GLU A 1 83 ? -0.952 -14.773 0.851 1 90.81 83 GLU A N 1
ATOM 659 C CA . GLU A 1 83 ? -2.029 -14.008 1.478 1 90.81 83 GLU A CA 1
ATOM 660 C C . GLU A 1 83 ? -1.5 -13.133 2.607 1 90.81 83 GLU A C 1
ATOM 662 O O . GLU A 1 83 ? -1.81 -11.945 2.674 1 90.81 83 GLU A O 1
ATOM 667 N N . GLU A 1 84 ? -0.707 -13.703 3.4 1 92.12 84 GLU A N 1
ATOM 668 C CA . GLU A 1 84 ? -0.127 -12.953 4.508 1 92.12 84 GLU A CA 1
ATOM 669 C C . GLU A 1 84 ? 0.73 -11.797 4.004 1 92.12 84 GLU A C 1
ATOM 671 O O . GLU A 1 84 ? 0.667 -10.688 4.543 1 92.12 84 GLU A O 1
ATOM 676 N N . ALA A 1 85 ? 1.503 -12.055 3 1 93.38 85 ALA A N 1
ATOM 677 C CA . ALA A 1 85 ? 2.363 -11.023 2.424 1 93.38 85 ALA A CA 1
ATOM 678 C C . ALA A 1 85 ? 1.538 -9.898 1.815 1 93.38 85 ALA A C 1
ATOM 680 O O . ALA A 1 85 ? 1.849 -8.719 2.006 1 93.38 85 ALA A O 1
ATOM 681 N N . ALA A 1 86 ? 0.464 -10.273 1.097 1 93.19 86 ALA A N 1
ATOM 682 C CA . ALA A 1 86 ? -0.398 -9.289 0.447 1 93.19 86 ALA A CA 1
ATOM 683 C C . ALA A 1 86 ? -1.088 -8.398 1.478 1 93.19 86 ALA A C 1
ATOM 685 O O . ALA A 1 86 ? -1.106 -7.172 1.335 1 93.19 86 ALA A O 1
ATOM 686 N N . LEU A 1 87 ? -1.55 -8.977 2.512 1 93.94 87 LEU A N 1
ATOM 687 C CA . LEU A 1 87 ? -2.23 -8.227 3.561 1 93.94 87 LEU A CA 1
ATOM 688 C C . LEU A 1 87 ? -1.253 -7.316 4.297 1 93.94 87 LEU A C 1
ATOM 690 O O . LEU A 1 87 ? -1.583 -6.172 4.613 1 93.94 87 LEU A O 1
ATOM 694 N N . GLY A 1 88 ? -0.09 -7.848 4.566 1 93.38 88 GLY A N 1
ATOM 695 C CA . GLY A 1 88 ? 0.94 -7.016 5.168 1 93.38 88 GLY A CA 1
ATOM 696 C C . GLY A 1 88 ? 1.287 -5.801 4.332 1 93.38 88 GLY A C 1
ATOM 697 O O . GLY A 1 88 ? 1.414 -4.691 4.859 1 93.38 88 GLY A O 1
ATOM 698 N N . ARG A 1 89 ? 1.411 -6.035 3.057 1 93.44 89 ARG A N 1
ATOM 699 C CA . ARG A 1 89 ? 1.708 -4.965 2.107 1 93.44 89 ARG A CA 1
ATOM 700 C C . ARG A 1 89 ? 0.629 -3.889 2.141 1 93.44 89 ARG A C 1
ATOM 702 O O . ARG A 1 89 ? 0.936 -2.697 2.215 1 93.44 89 ARG A O 1
ATOM 709 N N . LEU A 1 90 ? -0.591 -4.266 2.133 1 95.06 90 LEU A N 1
ATOM 710 C CA . LEU A 1 90 ? -1.713 -3.332 2.117 1 95.06 90 LEU A CA 1
ATOM 711 C C . LEU A 1 90 ? -1.842 -2.615 3.457 1 95.06 90 LEU A C 1
ATOM 713 O O . LEU A 1 90 ? -2.1 -1.409 3.496 1 95.06 90 LEU A O 1
ATOM 717 N N . GLN A 1 91 ? -1.61 -3.309 4.543 1 93.5 91 GLN A N 1
ATOM 718 C CA . GLN A 1 91 ? -1.671 -2.703 5.867 1 93.5 91 GLN A CA 1
ATOM 719 C C . GLN A 1 91 ? -0.574 -1.656 6.047 1 93.5 91 GLN A C 1
ATOM 721 O O . GLN A 1 91 ? -0.816 -0.584 6.602 1 93.5 91 GLN A O 1
ATOM 726 N N . SER A 1 92 ? 0.577 -2.027 5.551 1 92.25 92 SER A N 1
ATOM 727 C CA . SER A 1 92 ? 1.689 -1.086 5.621 1 92.25 92 SER A CA 1
ATOM 728 C C . SER A 1 92 ? 1.387 0.188 4.84 1 92.25 92 SER A C 1
ATOM 730 O O . SER A 1 92 ? 1.785 1.281 5.246 1 92.25 92 SER A O 1
ATOM 732 N N . ALA A 1 93 ? 0.678 0.029 3.752 1 93.19 93 ALA A N 1
ATOM 733 C CA . ALA A 1 93 ? 0.302 1.184 2.941 1 93.19 93 ALA A CA 1
ATOM 734 C C . ALA A 1 93 ? -0.721 2.055 3.666 1 93.19 93 ALA A C 1
ATOM 736 O O . ALA A 1 93 ? -0.724 3.277 3.512 1 93.19 93 ALA A O 1
ATOM 737 N N . LEU A 1 94 ? -1.523 1.486 4.523 1 93.38 94 LEU A N 1
ATOM 738 C CA . LEU A 1 94 ? -2.594 2.186 5.227 1 93.38 94 LEU A CA 1
ATOM 739 C C . LEU A 1 94 ? -2.062 2.863 6.488 1 93.38 94 LEU A C 1
ATOM 741 O O . LEU A 1 94 ? -2.633 3.854 6.953 1 93.38 94 LEU A O 1
ATOM 745 N N . GLU A 1 95 ? -0.996 2.4 6.957 1 90.38 95 GLU A N 1
ATOM 746 C CA . GLU A 1 95 ? -0.509 2.742 8.289 1 90.38 95 GLU A CA 1
ATOM 747 C C . GLU A 1 95 ? -0.292 4.246 8.43 1 90.38 95 GLU A C 1
ATOM 749 O O . GLU A 1 95 ? -0.685 4.848 9.438 1 90.38 95 GLU A O 1
ATOM 754 N N . PRO A 1 96 ? 0.26 4.926 7.449 1 87.88 96 PRO A N 1
ATOM 755 C CA . PRO A 1 96 ? 0.527 6.355 7.637 1 87.88 96 PRO A CA 1
ATOM 756 C C . PRO A 1 96 ? -0.709 7.223 7.406 1 87.88 96 PRO A C 1
ATOM 758 O O . PRO A 1 96 ? -0.662 8.438 7.609 1 87.88 96 PRO A O 1
ATOM 761 N N . ILE A 1 97 ? -1.753 6.66 6.973 1 89.62 97 ILE A N 1
ATOM 762 C CA . ILE A 1 97 ? -2.973 7.391 6.648 1 89.62 97 ILE A CA 1
ATOM 763 C C . ILE A 1 97 ? -3.852 7.504 7.891 1 89.62 97 ILE A C 1
ATOM 765 O O . ILE A 1 97 ? -3.996 6.543 8.648 1 89.62 97 ILE A O 1
ATOM 769 N N . CYS A 1 98 ? -4.406 8.664 8.094 1 89.19 98 CYS A N 1
ATOM 770 C CA . CYS A 1 98 ? -5.297 8.906 9.219 1 89.19 98 CYS A CA 1
ATOM 771 C C . CYS A 1 98 ? -6.449 7.91 9.234 1 89.19 98 CYS A C 1
ATOM 773 O O . CYS A 1 98 ? -7.074 7.672 8.195 1 89.19 98 CYS A O 1
ATOM 775 N N . THR A 1 99 ? -6.805 7.422 10.406 1 91.06 99 THR A N 1
ATOM 776 C CA . THR A 1 99 ? -7.836 6.398 10.562 1 91.06 99 THR A CA 1
ATOM 777 C C . THR A 1 99 ? -9.195 6.926 10.102 1 91.06 99 THR A C 1
ATOM 779 O O . THR A 1 99 ? -9.984 6.184 9.516 1 91.06 99 THR A O 1
ATOM 782 N N . LYS A 1 100 ? -9.391 8.148 10.258 1 89.75 100 LYS A N 1
ATOM 783 C CA . LYS A 1 100 ? -10.68 8.734 9.914 1 89.75 100 LYS A CA 1
ATOM 784 C C . LYS A 1 100 ? -10.898 8.75 8.406 1 89.75 100 LYS A C 1
ATOM 786 O O . LYS A 1 100 ? -12.039 8.773 7.938 1 89.75 100 LYS A O 1
ATOM 791 N N . SER A 1 101 ? -9.805 8.773 7.691 1 91.38 101 SER A N 1
ATOM 792 C CA . SER A 1 101 ? -9.898 8.906 6.242 1 91.38 101 SER A CA 1
ATOM 793 C C . SER A 1 101 ? -9.805 7.555 5.547 1 91.38 101 SER A C 1
ATOM 795 O O . SER A 1 101 ? -10.117 7.434 4.363 1 91.38 101 SER A O 1
ATOM 797 N N . ARG A 1 102 ? -9.43 6.484 6.223 1 94.5 102 ARG A N 1
ATOM 798 C CA . ARG A 1 102 ? -9.141 5.191 5.609 1 94.5 102 ARG A CA 1
ATOM 799 C C . ARG A 1 102 ? -10.367 4.637 4.898 1 94.5 102 ARG A C 1
ATOM 801 O O . ARG A 1 102 ? -10.266 4.117 3.787 1 94.5 102 ARG A O 1
ATOM 808 N N . ALA A 1 103 ? -11.57 4.777 5.555 1 94.88 103 ALA A N 1
ATOM 809 C CA . ALA A 1 103 ? -12.797 4.25 4.961 1 94.88 103 ALA A CA 1
ATOM 810 C C . ALA A 1 103 ? -13.039 4.859 3.58 1 94.88 103 ALA A C 1
ATOM 812 O O . ALA A 1 103 ? -13.406 4.148 2.641 1 94.88 103 ALA A O 1
ATOM 813 N N . ARG A 1 104 ? -12.812 6.141 3.498 1 94.5 104 ARG A N 1
ATOM 814 C CA . ARG A 1 104 ? -13.031 6.848 2.24 1 94.5 104 ARG A CA 1
ATOM 815 C C . ARG A 1 104 ? -12.078 6.352 1.157 1 94.5 104 ARG A C 1
ATOM 817 O O . ARG A 1 104 ? -12.484 6.172 0.006 1 94.5 104 ARG A O 1
ATOM 824 N N . TYR A 1 105 ? -10.836 6.113 1.51 1 95.94 105 TYR A N 1
ATOM 825 C CA . TYR A 1 105 ? -9.852 5.664 0.532 1 95.94 105 TYR A CA 1
ATOM 826 C C . TYR A 1 105 ? -10.117 4.223 0.118 1 95.94 105 TYR A C 1
ATOM 828 O O . TYR A 1 105 ? -9.977 3.871 -1.057 1 95.94 105 TYR A O 1
ATOM 836 N N . LEU A 1 106 ? -10.516 3.385 1.061 1 97.38 106 LEU A N 1
ATOM 837 C CA . LEU A 1 106 ? -10.867 2.006 0.735 1 97.38 106 LEU A CA 1
ATOM 838 C C . LEU A 1 106 ? -12.094 1.958 -0.17 1 97.38 106 LEU A C 1
ATOM 840 O O . LEU A 1 106 ? -12.164 1.132 -1.083 1 97.38 106 LEU A O 1
ATOM 844 N N . ALA A 1 107 ? -13.055 2.887 0.063 1 97.38 107 ALA A N 1
ATOM 845 C CA . ALA A 1 107 ? -14.219 3.002 -0.806 1 97.38 107 ALA A CA 1
ATOM 846 C C . ALA A 1 107 ? -13.805 3.316 -2.242 1 97.38 107 ALA A C 1
ATOM 848 O O . ALA A 1 107 ? -14.359 2.752 -3.189 1 97.38 107 ALA A O 1
ATOM 849 N N . HIS A 1 108 ? -12.867 4.211 -2.307 1 96.69 108 HIS A N 1
ATOM 850 C CA . HIS A 1 108 ? -12.367 4.57 -3.631 1 96.69 108 HIS A CA 1
ATOM 851 C C . HIS A 1 108 ? -11.734 3.369 -4.328 1 96.69 108 HIS A C 1
ATOM 853 O O . HIS A 1 108 ? -11.969 3.146 -5.52 1 96.69 108 HIS A O 1
ATOM 859 N N . LEU A 1 109 ? -10.93 2.551 -3.635 1 97 109 LEU A N 1
ATOM 860 C CA . LEU A 1 109 ? -10.297 1.371 -4.207 1 97 109 LEU A CA 1
ATOM 861 C C . LEU A 1 109 ? -11.336 0.356 -4.664 1 97 109 LEU A C 1
ATOM 863 O O . LEU A 1 109 ? -11.18 -0.276 -5.711 1 97 109 LEU A O 1
ATOM 867 N N . LEU A 1 110 ? -12.383 0.198 -3.889 1 97.5 110 LEU A N 1
ATOM 868 C CA . LEU A 1 110 ? -13.453 -0.718 -4.273 1 97.5 110 LEU A CA 1
ATOM 869 C C . LEU A 1 110 ? -14.148 -0.234 -5.535 1 97.5 110 LEU A C 1
ATOM 871 O O . LEU A 1 110 ? -14.547 -1.042 -6.379 1 97.5 110 LEU A O 1
ATOM 875 N N . ALA A 1 111 ? -14.266 1.041 -5.695 1 96.38 111 ALA A N 1
ATOM 876 C CA . ALA A 1 111 ? -14.953 1.624 -6.844 1 96.38 111 ALA A CA 1
ATOM 877 C C . ALA A 1 111 ? -14.109 1.505 -8.109 1 96.38 111 ALA A C 1
ATOM 879 O O . ALA A 1 111 ? -14.648 1.403 -9.219 1 96.38 111 ALA A O 1
ATOM 880 N N . THR A 1 112 ? -12.797 1.499 -7.957 1 94.31 112 THR A N 1
ATOM 881 C CA . THR A 1 112 ? -11.922 1.598 -9.125 1 94.31 112 THR A CA 1
ATOM 882 C C . THR A 1 112 ? -11.305 0.241 -9.453 1 94.31 112 THR A C 1
ATOM 884 O O . THR A 1 112 ? -10.516 0.125 -10.391 1 94.31 112 THR A O 1
ATOM 887 N N . ASN A 1 113 ? -11.555 -0.79 -8.703 1 93.44 113 ASN A N 1
ATOM 888 C CA . ASN A 1 113 ? -11.125 -2.152 -9 1 93.44 113 ASN A CA 1
ATOM 889 C C . ASN A 1 113 ? -12.297 -3.031 -9.422 1 93.44 113 ASN A C 1
ATOM 891 O O . ASN A 1 113 ? -13.438 -2.809 -9 1 93.44 113 ASN A O 1
ATOM 895 N N . PRO A 1 114 ? -11.93 -3.955 -10.336 1 93 114 PRO A N 1
ATOM 896 C CA . PRO A 1 114 ? -13.016 -4.844 -10.742 1 93 114 PRO A CA 1
ATOM 897 C C . PRO A 1 114 ? -13.492 -5.762 -9.617 1 93 114 PRO A C 1
ATOM 899 O O . PRO A 1 114 ? -12.672 -6.391 -8.945 1 93 114 PRO A O 1
ATOM 902 N N . LEU A 1 115 ? -14.797 -5.777 -9.414 1 96.5 115 LEU A N 1
ATOM 903 C CA . LEU A 1 115 ? -15.461 -6.652 -8.461 1 96.5 115 LEU A CA 1
ATOM 904 C C . LEU A 1 115 ? -16.531 -7.504 -9.156 1 96.5 115 LEU A C 1
ATOM 906 O O . LEU A 1 115 ? -17.281 -6.996 -9.984 1 96.5 115 LEU A O 1
ATOM 910 N N . SER A 1 116 ? -16.5 -8.781 -8.844 1 97 116 SER A N 1
ATOM 911 C CA . SER A 1 116 ? -17.594 -9.617 -9.312 1 97 116 SER A CA 1
ATOM 912 C C . SER A 1 116 ? -18.875 -9.344 -8.516 1 97 116 SER A C 1
ATOM 914 O O . SER A 1 116 ? -18.812 -8.719 -7.449 1 97 116 SER A O 1
ATOM 916 N N . GLN A 1 117 ? -20 -9.781 -9.062 1 98.06 117 GLN A N 1
ATOM 917 C CA . GLN A 1 117 ? -21.25 -9.68 -8.32 1 98.06 117 GLN A CA 1
ATOM 918 C C . GLN A 1 117 ? -21.141 -10.352 -6.953 1 98.06 117 GLN A C 1
ATOM 920 O O . GLN A 1 117 ? -21.625 -9.828 -5.953 1 98.06 117 GLN A O 1
ATOM 925 N N . ALA A 1 118 ? -20.469 -11.484 -6.945 1 97.81 118 ALA A N 1
ATOM 926 C CA . ALA A 1 118 ? -20.266 -12.219 -5.699 1 97.81 118 ALA A CA 1
ATOM 927 C C . ALA A 1 118 ? -19.406 -11.422 -4.727 1 97.81 118 ALA A C 1
ATOM 929 O O . ALA A 1 118 ? -19.672 -11.414 -3.521 1 97.81 118 ALA A O 1
ATOM 930 N N . ASP A 1 119 ? -18.359 -10.773 -5.262 1 97.75 119 ASP A N 1
ATOM 931 C CA . ASP A 1 119 ? -17.516 -9.922 -4.438 1 97.75 119 ASP A CA 1
ATOM 932 C C . ASP A 1 119 ? -18.328 -8.82 -3.768 1 97.75 119 ASP A C 1
ATOM 934 O O . ASP A 1 119 ? -18.219 -8.602 -2.561 1 97.75 119 ASP A O 1
ATOM 938 N N . CYS A 1 120 ? -19.141 -8.141 -4.562 1 98.44 120 CYS A N 1
ATOM 939 C CA . CYS A 1 120 ? -19.953 -7.043 -4.059 1 98.44 120 CYS A CA 1
ATOM 940 C C . CYS A 1 120 ? -20.875 -7.52 -2.945 1 98.44 120 CYS A C 1
ATOM 942 O O . CYS A 1 120 ? -20.953 -6.906 -1.88 1 98.44 120 CYS A O 1
ATOM 944 N N . GLN A 1 121 ? -21.5 -8.617 -3.225 1 98.38 121 GLN A N 1
ATOM 945 C CA . GLN A 1 121 ? -22.453 -9.133 -2.25 1 98.38 121 GLN A CA 1
ATOM 946 C C . GLN A 1 121 ? -21.766 -9.531 -0.954 1 98.38 121 GLN A C 1
ATOM 948 O O . GLN A 1 121 ? -22.266 -9.258 0.138 1 98.38 121 GLN A O 1
ATOM 953 N N . ALA A 1 122 ? -20.625 -10.203 -1.099 1 98.25 122 ALA A N 1
ATOM 954 C CA . ALA A 1 122 ? -19.875 -10.602 0.085 1 98.25 122 ALA A CA 1
ATOM 955 C C . ALA A 1 122 ? -19.469 -9.391 0.917 1 98.25 122 ALA A C 1
ATOM 957 O O . ALA A 1 122 ? -19.547 -9.422 2.148 1 98.25 122 ALA A O 1
ATOM 958 N N . LEU A 1 123 ? -19.047 -8.336 0.266 1 98.56 123 LEU A N 1
ATOM 959 C CA . LEU A 1 123 ? -18.656 -7.102 0.939 1 98.56 123 LEU A CA 1
ATOM 960 C C . LEU A 1 123 ? -19.844 -6.449 1.615 1 98.56 123 LEU A C 1
ATOM 962 O O . LEU A 1 123 ? -19.734 -5.961 2.742 1 98.56 123 LEU A O 1
ATOM 966 N N . ILE A 1 124 ? -21 -6.41 0.906 1 98.56 124 ILE A N 1
ATOM 967 C CA . ILE A 1 124 ? -22.219 -5.84 1.471 1 98.56 124 ILE A CA 1
ATOM 968 C C . ILE A 1 124 ? -22.609 -6.598 2.738 1 98.56 124 ILE A C 1
ATOM 970 O O . ILE A 1 124 ? -22.859 -5.988 3.779 1 98.56 124 ILE A O 1
ATOM 974 N N . ASP A 1 125 ? -22.578 -7.957 2.633 1 98.62 125 ASP A N 1
ATOM 975 C CA . ASP A 1 125 ? -22.938 -8.789 3.781 1 98.62 125 ASP A CA 1
ATOM 976 C C . ASP A 1 125 ? -22 -8.516 4.957 1 98.62 125 ASP A C 1
ATOM 978 O O . ASP A 1 125 ? -22.453 -8.406 6.102 1 98.62 125 ASP A O 1
ATOM 982 N N . GLN A 1 126 ? -20.734 -8.445 4.672 1 98.44 126 GLN A N 1
ATOM 983 C CA . GLN A 1 126 ? -19.75 -8.18 5.707 1 98.44 126 GLN A CA 1
ATOM 984 C C . GLN A 1 126 ? -20 -6.84 6.383 1 98.44 126 GLN A C 1
ATOM 986 O O . GLN A 1 126 ? -19.984 -6.742 7.613 1 98.44 126 GLN A O 1
ATOM 991 N N . LEU A 1 127 ? -20.281 -5.805 5.629 1 98.5 127 LEU A N 1
ATOM 992 C CA . LEU A 1 127 ? -20.484 -4.453 6.148 1 98.5 127 LEU A CA 1
ATOM 993 C C . LEU A 1 127 ? -21.781 -4.363 6.941 1 98.5 127 LEU A C 1
ATOM 995 O O . LEU A 1 127 ? -21.859 -3.615 7.918 1 98.5 127 LEU A O 1
ATOM 999 N N . GLN A 1 128 ? -22.766 -5.102 6.516 1 98.19 128 GLN A N 1
ATOM 1000 C CA . GLN A 1 128 ? -24.031 -5.145 7.238 1 98.19 128 GLN A CA 1
ATOM 1001 C C . GLN A 1 128 ? -23.844 -5.746 8.633 1 98.19 128 GLN A C 1
ATOM 1003 O O . GLN A 1 128 ? -24.516 -5.344 9.578 1 98.19 128 GLN A O 1
ATOM 1008 N N . GLU A 1 129 ? -22.953 -6.68 8.703 1 98.06 129 GLU A N 1
ATOM 1009 C CA . GLU A 1 129 ? -22.625 -7.238 10.008 1 98.06 129 GLU A CA 1
ATOM 1010 C C . GLU A 1 129 ? -21.812 -6.254 10.844 1 98.06 129 GLU A C 1
ATOM 1012 O O . GLU A 1 129 ? -22.062 -6.094 12.039 1 98.06 129 GLU A O 1
ATOM 1017 N N . GLN A 1 130 ? -20.922 -5.551 10.227 1 97.44 130 GLN A N 1
ATOM 1018 C CA . GLN A 1 130 ? -20.016 -4.629 10.906 1 97.44 130 GLN A CA 1
ATOM 1019 C C . GLN A 1 130 ? -20.766 -3.412 11.438 1 97.44 130 GLN A C 1
ATOM 1021 O O . GLN A 1 130 ? -20.438 -2.879 12.5 1 97.44 130 GLN A O 1
ATOM 1026 N N . ILE A 1 131 ? -21.781 -2.969 10.688 1 97.44 131 ILE A N 1
ATOM 1027 C CA . ILE A 1 131 ? -22.484 -1.739 11.047 1 97.44 131 ILE A CA 1
ATOM 1028 C C . ILE A 1 131 ? -23.172 -1.913 12.391 1 97.44 131 ILE A C 1
ATOM 1030 O O . ILE A 1 131 ? -23.359 -0.943 13.133 1 97.44 131 ILE A O 1
ATOM 1034 N N . LYS A 1 132 ? -23.5 -3.137 12.797 1 97.38 132 LYS A N 1
ATOM 1035 C CA . LYS A 1 132 ? -24.203 -3.432 14.047 1 97.38 132 LYS A CA 1
ATOM 1036 C C . LYS A 1 132 ? -23.344 -3.051 15.25 1 97.38 132 LYS A C 1
ATOM 1038 O O . LYS A 1 132 ? -23.875 -2.688 16.297 1 97.38 132 LYS A O 1
ATOM 1043 N N . SER A 1 133 ? -22.062 -3.152 15.156 1 96.88 133 SER A N 1
ATOM 1044 C CA . SER A 1 133 ? -21.156 -2.883 16.281 1 96.88 133 SER A CA 1
ATOM 1045 C C . SER A 1 133 ? -20.281 -1.664 16 1 96.88 133 SER A C 1
ATOM 1047 O O . SER A 1 133 ? -19.406 -1.333 16.797 1 96.88 133 SER A O 1
ATOM 1049 N N . ALA A 1 134 ? -20.484 -0.953 14.883 1 97.19 134 ALA A N 1
ATOM 1050 C CA . ALA A 1 134 ? -19.656 0.182 14.477 1 97.19 134 ALA A CA 1
ATOM 1051 C C . ALA A 1 134 ? -19.969 1.415 15.32 1 97.19 134 ALA A C 1
ATOM 1053 O O . ALA A 1 134 ? -21.125 1.684 15.641 1 97.19 134 ALA A O 1
ATOM 1054 N N . PRO A 1 135 ? -18.953 2.113 15.742 1 96.19 135 PRO A N 1
ATOM 1055 C CA . PRO A 1 135 ? -19.172 3.357 16.484 1 96.19 135 PRO A CA 1
ATOM 1056 C C . PRO A 1 135 ? -19.781 4.457 15.625 1 96.19 135 PRO A C 1
ATOM 1058 O O . PRO A 1 135 ? -19.859 4.32 14.398 1 96.19 135 PRO A O 1
ATOM 1061 N N . GLN A 1 136 ? -20.312 5.484 16.281 1 95.12 136 GLN A N 1
ATOM 1062 C CA . GLN A 1 136 ? -20.875 6.609 15.555 1 95.12 136 GLN A CA 1
ATOM 1063 C C . GLN A 1 136 ? -19.781 7.438 14.875 1 95.12 136 GLN A C 1
ATOM 1065 O O . GLN A 1 136 ? -20 8.008 13.805 1 95.12 136 GLN A O 1
ATOM 1070 N N . ALA A 1 137 ? -18.656 7.438 15.578 1 92.12 137 ALA A N 1
ATOM 1071 C CA . ALA A 1 137 ? -17.547 8.203 15.031 1 92.12 137 ALA A CA 1
ATOM 1072 C C . ALA A 1 137 ? -16.219 7.469 15.242 1 92.12 137 ALA A C 1
ATOM 1074 O O . ALA A 1 137 ? -16.047 6.77 16.234 1 92.12 137 ALA A O 1
ATOM 1075 N N . VAL A 1 138 ? -15.336 7.633 14.211 1 91.69 138 VAL A N 1
ATOM 1076 C CA . VAL A 1 138 ? -14 7.062 14.297 1 91.69 138 VAL A CA 1
ATOM 1077 C C . VAL A 1 138 ? -13.016 8.125 14.781 1 91.69 138 VAL A C 1
ATOM 1079 O O . VAL A 1 138 ? -13.047 9.266 14.32 1 91.69 138 VAL A O 1
ATOM 1082 N N . ALA A 1 139 ? -12.172 7.793 15.766 1 85.12 139 ALA A N 1
ATOM 1083 C CA . ALA A 1 139 ? -11.18 8.719 16.312 1 85.12 139 ALA A CA 1
ATOM 1084 C C . ALA A 1 139 ? -9.938 8.773 15.438 1 85.12 139 ALA A C 1
ATOM 1086 O O . ALA A 1 139 ? -9.562 7.777 14.812 1 85.12 139 ALA A O 1
ATOM 1087 N N . CYS A 1 140 ? -9.43 9.961 15.438 1 83.25 140 CYS A N 1
ATOM 1088 C CA . CYS A 1 140 ? -8.164 10.141 14.727 1 83.25 140 CYS A CA 1
ATOM 1089 C C . CYS A 1 140 ? -6.992 9.633 15.555 1 83.25 140 CYS A C 1
ATOM 1091 O O . CYS A 1 140 ? -6.98 9.789 16.781 1 83.25 140 CYS A O 1
ATOM 1093 N N . GLN A 1 141 ? -6.066 8.945 14.883 1 75.69 141 GLN A N 1
ATOM 1094 C CA . GLN A 1 141 ? -4.863 8.492 15.57 1 75.69 141 GLN A CA 1
ATOM 1095 C C . GLN A 1 141 ? -3.629 9.234 15.07 1 75.69 141 GLN A C 1
ATOM 1097 O O . GLN A 1 141 ? -2.52 8.703 15.102 1 75.69 141 GLN A O 1
ATOM 1102 N N . CYS A 1 142 ? -3.799 10.383 14.562 1 76.31 142 CYS A N 1
ATOM 1103 C CA . CYS A 1 142 ? -2.682 11.141 14.016 1 76.31 142 CYS A CA 1
ATOM 1104 C C . CYS A 1 142 ? -1.873 11.797 15.125 1 76.31 142 CYS A C 1
ATOM 1106 O O . CYS A 1 142 ? -2.418 12.133 16.188 1 76.31 142 CYS A O 1
ATOM 1108 N N . PRO A 1 143 ? -0.587 11.797 14.859 1 68.25 143 PRO A N 1
ATOM 1109 C CA . PRO A 1 143 ? 0.213 12.523 15.844 1 68.25 143 PRO A CA 1
ATOM 1110 C C . PRO A 1 143 ? -0.123 14.016 15.898 1 68.25 143 PRO A C 1
ATOM 1112 O O . PRO A 1 143 ? -0.638 14.57 14.922 1 68.25 143 PRO A O 1
ATOM 1115 N N . PRO A 1 144 ? 0.044 14.617 17.156 1 61.88 144 PRO A N 1
ATOM 1116 C CA . PRO A 1 144 ? -0.204 16.062 17.281 1 61.88 144 PRO A CA 1
ATOM 1117 C C . PRO A 1 144 ? 0.538 16.875 16.219 1 61.88 144 PRO A C 1
ATOM 1119 O O . PRO A 1 144 ? 1.694 16.578 15.906 1 61.88 144 PRO A O 1
ATOM 1122 N N . GLY A 1 145 ? -0.085 17.859 15.555 1 59 145 GLY A N 1
ATOM 1123 C CA . GLY A 1 145 ? 0.526 18.75 14.57 1 59 145 GLY A CA 1
ATOM 1124 C C . GLY A 1 145 ? 0.42 18.219 13.156 1 59 145 GLY A C 1
ATOM 1125 O O . GLY A 1 145 ? 0.691 18.938 12.195 1 59 145 GLY A O 1
ATOM 1126 N N . ALA A 1 146 ? 0.213 16.969 13.055 1 57.59 146 ALA A N 1
ATOM 1127 C CA . ALA A 1 146 ? 0.186 16.375 11.719 1 57.59 146 ALA A CA 1
ATOM 1128 C C . ALA A 1 146 ? -1.209 15.867 11.375 1 57.59 146 ALA A C 1
ATOM 1130 O O . ALA A 1 146 ? -1.364 15.008 10.492 1 57.59 146 ALA A O 1
ATOM 1131 N N . CYS A 1 147 ? -2.154 16.203 12.305 1 61.47 147 CYS A N 1
ATOM 1132 C CA . CYS A 1 147 ? -3.492 15.688 12.07 1 61.47 147 CYS A CA 1
ATOM 1133 C C . CYS A 1 147 ? -4.203 16.484 10.977 1 61.47 147 CYS A C 1
ATOM 1135 O O . CYS A 1 147 ? -4.258 17.703 11.031 1 61.47 147 CYS A O 1
ATOM 1137 N N . GLN A 1 148 ? -4.199 16.125 9.773 1 54.38 148 GLN A N 1
ATOM 1138 C CA . GLN A 1 148 ? -4.941 16.844 8.742 1 54.38 148 GLN A CA 1
ATOM 1139 C C . GLN A 1 148 ? -6.434 16.531 8.82 1 54.38 148 GLN A C 1
ATOM 1141 O O . GLN A 1 148 ? -7.215 17.016 7.992 1 54.38 148 GLN A O 1
ATOM 1146 N N . CYS A 1 149 ? -6.723 15.594 9.773 1 56.12 149 CYS A N 1
ATOM 1147 C CA . CYS A 1 149 ? -8.156 15.328 9.75 1 56.12 149 CYS A CA 1
ATOM 1148 C C . CYS A 1 149 ? -8.953 16.547 10.195 1 56.12 149 CYS A C 1
ATOM 1150 O O . CYS A 1 149 ? -10.18 16.531 10.172 1 56.12 149 CYS A O 1
ATOM 1152 N N . HIS A 1 150 ? -8.297 17.875 10.133 1 51.34 150 HIS A N 1
ATOM 1153 C CA . HIS A 1 150 ? -8.938 19.125 10.523 1 51.34 150 HIS A CA 1
ATOM 1154 C C . HIS A 1 150 ? -9.711 18.969 11.828 1 51.34 150 HIS A C 1
ATOM 1156 O O . HIS A 1 150 ? -10.125 19.953 12.438 1 51.34 150 HIS A O 1
ATOM 1162 N N . HIS A 1 151 ? -10.086 17.828 12.305 1 46 151 HIS A N 1
ATOM 1163 C CA . HIS A 1 151 ? -10.922 17.781 13.5 1 46 151 HIS A CA 1
ATOM 1164 C C . HIS A 1 151 ? -10.102 18.047 14.758 1 46 151 HIS A C 1
ATOM 1166 O O . HIS A 1 151 ? -10.656 18.219 15.844 1 46 151 HIS A O 1
ATOM 1172 N N . HIS A 1 152 ? -8.891 17.719 14.805 1 42.38 152 HIS A N 1
ATOM 1173 C CA . HIS A 1 152 ? -8.289 18.047 16.078 1 42.38 152 HIS A CA 1
ATOM 1174 C C . HIS A 1 152 ? -7.953 19.531 16.172 1 42.38 152 HIS A C 1
ATOM 1176 O O . HIS A 1 152 ? -6.941 19.984 15.617 1 42.38 152 HIS A O 1
ATOM 1182 N N . HIS A 1 153 ? -8.898 20.359 15.93 1 36.47 153 HIS A N 1
ATOM 1183 C CA . HIS A 1 153 ? -8.711 21.766 16.312 1 36.47 153 HIS A CA 1
ATOM 1184 C C . HIS A 1 153 ? -8.023 21.875 17.656 1 36.47 153 HIS A C 1
ATOM 1186 O O . HIS A 1 153 ? -8.359 21.156 18.594 1 36.47 153 HIS A O 1
ATOM 1192 N N . ALA A 1 154 ? -6.723 22.109 17.719 1 35.41 154 ALA A N 1
ATOM 1193 C CA . ALA A 1 154 ? -6.262 22.609 19.016 1 35.41 154 ALA A CA 1
ATOM 1194 C C . ALA A 1 154 ? -7.305 23.531 19.641 1 35.41 154 ALA A C 1
ATOM 1196 O O . ALA A 1 154 ? -7.75 24.5 19.016 1 35.41 154 ALA A O 1
ATOM 1197 N N . SER A 1 155 ? -8.25 23.078 20.453 1 26.98 155 SER A N 1
ATOM 1198 C CA . SER A 1 155 ? -8.852 24.047 21.375 1 26.98 155 SER A CA 1
ATOM 1199 C C . SER A 1 155 ? -7.785 24.875 22.078 1 26.98 155 SER A C 1
ATOM 1201 O O . SER A 1 155 ? -6.719 24.359 22.422 1 26.98 155 SER A O 1
ATOM 1203 N N . MET B 1 1 ? -18.5 16.391 -12.914 1 25.95 1 MET B N 1
ATOM 1204 C CA . MET B 1 1 ? -17.125 16.828 -12.609 1 25.95 1 MET B CA 1
ATOM 1205 C C . MET B 1 1 ? -16.391 15.766 -11.82 1 25.95 1 MET B C 1
ATOM 1207 O O . MET B 1 1 ? -15.352 16.047 -11.211 1 25.95 1 MET B O 1
ATOM 1211 N N . THR B 1 2 ? -17.234 14.664 -11.57 1 31.38 2 THR B N 1
ATOM 1212 C CA . THR B 1 2 ? -16.844 13.641 -10.609 1 31.38 2 THR B CA 1
ATOM 1213 C C . THR B 1 2 ? -15.555 12.953 -11.047 1 31.38 2 THR B C 1
ATOM 1215 O O . THR B 1 2 ? -14.734 12.555 -10.211 1 31.38 2 THR B O 1
ATOM 1218 N N . ASP B 1 3 ? -15.578 12.664 -12.297 1 30.27 3 ASP B N 1
ATOM 1219 C CA . ASP B 1 3 ? -14.766 11.578 -12.852 1 30.27 3 ASP B CA 1
ATOM 1220 C C . ASP B 1 3 ? -13.289 11.969 -12.883 1 30.27 3 ASP B C 1
ATOM 1222 O O . ASP B 1 3 ? -12.477 11.312 -13.539 1 30.27 3 ASP B O 1
ATOM 1226 N N . THR B 1 4 ? -13.055 13.25 -12.727 1 32.88 4 THR B N 1
ATOM 1227 C CA . THR B 1 4 ? -11.734 13.75 -13.094 1 32.88 4 THR B CA 1
ATOM 1228 C C . THR B 1 4 ? -10.656 13.109 -12.219 1 32.88 4 THR B C 1
ATOM 1230 O O . THR B 1 4 ? -9.461 13.281 -12.477 1 32.88 4 THR B O 1
ATOM 1233 N N . LEU B 1 5 ? -11.172 12.828 -11.047 1 34.66 5 LEU B N 1
ATOM 1234 C CA . LEU B 1 5 ? -10.102 12.258 -10.227 1 34.66 5 LEU B CA 1
ATOM 1235 C C . LEU B 1 5 ? -9.523 11.016 -10.883 1 34.66 5 LEU B C 1
ATOM 1237 O O . LEU B 1 5 ? -8.695 10.32 -10.289 1 34.66 5 LEU B O 1
ATOM 1241 N N . THR B 1 6 ? -10.367 10.344 -11.844 1 33.78 6 THR B N 1
ATOM 1242 C CA . THR B 1 6 ? -10.242 8.922 -12.156 1 33.78 6 THR B CA 1
ATOM 1243 C C . THR B 1 6 ? -8.789 8.57 -12.461 1 33.78 6 THR B C 1
ATOM 1245 O O . THR B 1 6 ? -8.219 7.676 -11.828 1 33.78 6 THR B O 1
ATOM 1248 N N . GLN B 1 7 ? -8.422 8.219 -13.891 1 33.41 7 GLN B N 1
ATOM 1249 C CA . GLN B 1 7 ? -7.316 7.422 -14.414 1 33.41 7 GLN B CA 1
ATOM 1250 C C . GLN B 1 7 ? -5.996 8.172 -14.297 1 33.41 7 GLN B C 1
ATOM 1252 O O . GLN B 1 7 ? -4.973 7.727 -14.82 1 33.41 7 GLN B O 1
ATOM 1257 N N . ALA B 1 8 ? -5.98 9.391 -14.148 1 34.22 8 ALA B N 1
ATOM 1258 C CA . ALA B 1 8 ? -4.637 9.953 -14.266 1 34.22 8 ALA B CA 1
ATOM 1259 C C . ALA B 1 8 ? -3.641 9.18 -13.414 1 34.22 8 ALA B C 1
ATOM 1261 O O . ALA B 1 8 ? -3.854 9 -12.211 1 34.22 8 ALA B O 1
ATOM 1262 N N . LYS B 1 9 ? -3.146 8.109 -13.883 1 42.78 9 LYS B N 1
ATOM 1263 C CA . LYS B 1 9 ? -1.965 7.379 -13.43 1 42.78 9 LYS B CA 1
ATOM 1264 C C . LYS B 1 9 ? -1.072 8.266 -12.562 1 42.78 9 LYS B C 1
ATOM 1266 O O . LYS B 1 9 ? -0.456 9.211 -13.062 1 42.78 9 LYS B O 1
ATOM 1271 N N . LEU B 1 10 ? -1.573 8.719 -11.477 1 48.94 10 LEU B N 1
ATOM 1272 C CA . LEU B 1 10 ? -0.701 9.453 -10.562 1 48.94 10 LEU B CA 1
ATOM 1273 C C . LEU B 1 10 ? 0.706 8.859 -10.57 1 48.94 10 LEU B C 1
ATOM 1275 O O . LEU B 1 10 ? 0.964 7.848 -9.922 1 48.94 10 LEU B O 1
ATOM 1279 N N . ASP B 1 11 ? 1.173 8.859 -11.742 1 55.12 11 ASP B N 1
ATOM 1280 C CA . ASP B 1 11 ? 2.57 8.539 -12.023 1 55.12 11 ASP B CA 1
ATOM 1281 C C . ASP B 1 11 ? 3.494 9.18 -10.992 1 55.12 11 ASP B C 1
ATOM 1283 O O . ASP B 1 11 ? 4.539 9.734 -11.344 1 55.12 11 ASP B O 1
ATOM 1287 N N . HIS B 1 12 ? 2.986 9.352 -9.836 1 65.44 12 HIS B N 1
ATOM 1288 C CA . HIS B 1 12 ? 3.949 9.984 -8.938 1 65.44 12 HIS B CA 1
ATOM 1289 C C . HIS B 1 12 ? 4.949 8.969 -8.391 1 65.44 12 HIS B C 1
ATOM 1291 O O . HIS B 1 12 ? 4.594 7.809 -8.156 1 65.44 12 HIS B O 1
ATOM 1297 N N . PRO B 1 13 ? 6.215 9.453 -8.477 1 74.69 13 PRO B N 1
ATOM 1298 C CA . PRO B 1 13 ? 7.223 8.586 -7.859 1 74.69 13 PRO B CA 1
ATOM 1299 C C . PRO B 1 13 ? 6.805 8.102 -6.473 1 74.69 13 PRO B C 1
ATOM 1301 O O . PRO B 1 13 ? 5.922 8.688 -5.848 1 74.69 13 PRO B O 1
ATOM 1304 N N . HIS B 1 14 ? 7.371 7.074 -6.16 1 84.88 14 HIS B N 1
ATOM 1305 C CA . HIS B 1 14 ? 7.125 6.477 -4.852 1 84.88 14 HIS B CA 1
ATOM 1306 C C . HIS B 1 14 ? 7.512 7.43 -3.727 1 84.88 14 HIS B C 1
ATOM 1308 O O . HIS B 1 14 ? 8.555 8.086 -3.795 1 84.88 14 HIS B O 1
ATOM 1314 N N . ILE B 1 15 ? 6.609 7.648 -2.785 1 90.81 15 ILE B N 1
ATOM 1315 C CA . ILE B 1 15 ? 6.891 8.414 -1.573 1 90.81 15 ILE B CA 1
ATOM 1316 C C . ILE B 1 15 ? 7.25 7.461 -0.436 1 90.81 15 ILE B C 1
ATOM 1318 O O . ILE B 1 15 ? 6.453 6.598 -0.065 1 90.81 15 ILE B O 1
ATOM 1322 N N . SER B 1 16 ? 8.461 7.648 0.093 1 90.88 16 SER B N 1
ATOM 1323 C CA . SER B 1 16 ? 8.898 6.801 1.196 1 90.88 16 SER B CA 1
ATOM 1324 C C . SER B 1 16 ? 8.195 7.18 2.496 1 90.88 16 SER B C 1
ATOM 1326 O O . SER B 1 16 ? 7.496 8.195 2.559 1 90.88 16 SER B O 1
ATOM 1328 N N . GLU B 1 17 ? 8.406 6.375 3.496 1 88.94 17 GLU B N 1
ATOM 1329 C CA . GLU B 1 17 ? 7.809 6.656 4.801 1 88.94 17 GLU B CA 1
ATOM 1330 C C . GLU B 1 17 ? 8.328 7.973 5.371 1 88.94 17 GLU B C 1
ATOM 1332 O O . GLU B 1 17 ? 7.562 8.758 5.93 1 88.94 17 GLU B O 1
ATOM 1337 N N . ALA B 1 18 ? 9.625 8.195 5.246 1 92.38 18 ALA B N 1
ATOM 1338 C CA . ALA B 1 18 ? 10.234 9.43 5.734 1 92.38 18 ALA B CA 1
ATOM 1339 C C . ALA B 1 18 ? 9.711 10.641 4.969 1 92.38 18 ALA B C 1
ATOM 1341 O O . ALA B 1 18 ? 9.352 11.656 5.57 1 92.38 18 ALA B O 1
ATOM 1342 N N . GLU B 1 19 ? 9.609 10.453 3.711 1 94.62 19 GLU B N 1
ATOM 1343 C CA . GLU B 1 19 ? 9.07 11.523 2.883 1 94.62 19 GLU B CA 1
ATOM 1344 C C . GLU B 1 19 ? 7.617 11.812 3.23 1 94.62 19 GLU B C 1
ATOM 1346 O O . GLU B 1 19 ? 7.195 12.977 3.25 1 94.62 19 GLU B O 1
ATOM 1351 N N . TRP B 1 20 ? 6.918 10.812 3.494 1 92.75 20 TRP B N 1
ATOM 1352 C CA . TRP B 1 20 ? 5.512 10.953 3.854 1 92.75 20 TRP B CA 1
ATOM 1353 C C . TRP B 1 20 ? 5.359 11.773 5.133 1 92.75 20 TRP B C 1
ATOM 1355 O O . TRP B 1 20 ? 4.496 12.648 5.219 1 92.75 20 TRP B O 1
ATOM 1365 N N . ARG B 1 21 ? 6.223 11.5 6.027 1 91.12 21 ARG B N 1
ATOM 1366 C CA . ARG B 1 21 ? 6.184 12.234 7.281 1 91.12 21 ARG B CA 1
ATOM 1367 C C . ARG B 1 21 ? 6.43 13.727 7.051 1 91.12 21 ARG B C 1
ATOM 1369 O O . ARG B 1 21 ? 5.75 14.57 7.633 1 91.12 21 ARG B O 1
ATOM 1376 N N . LEU B 1 22 ? 7.371 13.953 6.258 1 93.94 22 LEU B N 1
ATOM 1377 C CA . LEU B 1 22 ? 7.648 15.344 5.914 1 93.94 22 LEU B CA 1
ATOM 1378 C C . LEU B 1 22 ? 6.461 15.969 5.188 1 93.94 22 LEU B C 1
ATOM 1380 O O . LEU B 1 22 ? 6.047 17.078 5.516 1 93.94 22 LEU B O 1
ATOM 1384 N N . MET B 1 23 ? 5.91 15.273 4.258 1 94.31 23 MET B N 1
ATOM 1385 C CA . MET B 1 23 ? 4.793 15.766 3.457 1 94.31 23 MET B CA 1
ATOM 1386 C C . MET B 1 23 ? 3.582 16.062 4.336 1 94.31 23 MET B C 1
ATOM 1388 O O . MET B 1 23 ? 2.834 17 4.074 1 94.31 23 MET B O 1
ATOM 1392 N N . ARG B 1 24 ? 3.393 15.258 5.281 1 91.19 24 ARG B N 1
ATOM 1393 C CA . ARG B 1 24 ? 2.268 15.469 6.184 1 91.19 24 ARG B CA 1
ATOM 1394 C C . ARG B 1 24 ? 2.342 16.844 6.84 1 91.19 24 ARG B C 1
ATOM 1396 O O . ARG B 1 24 ? 1.322 17.516 6.992 1 91.19 24 ARG B O 1
ATOM 1403 N N . VAL B 1 25 ? 3.482 17.25 7.25 1 91.75 25 VAL B N 1
ATOM 1404 C CA . VAL B 1 25 ? 3.672 18.547 7.867 1 91.75 25 VAL B CA 1
ATOM 1405 C C . VAL B 1 25 ? 3.375 19.656 6.848 1 91.75 25 VAL B C 1
ATOM 1407 O O . VAL B 1 25 ? 2.678 20.625 7.156 1 91.75 25 VAL B O 1
ATOM 1410 N N . VAL B 1 26 ? 3.814 19.453 5.652 1 93.44 26 VAL B N 1
ATOM 1411 C CA . VAL B 1 26 ? 3.621 20.453 4.605 1 93.44 26 VAL B CA 1
ATOM 1412 C C . VAL B 1 26 ? 2.135 20.578 4.273 1 93.44 26 VAL B C 1
ATOM 1414 O O . VAL B 1 26 ? 1.627 21.688 4.066 1 93.44 26 VAL B O 1
ATOM 1417 N N . TRP B 1 27 ? 1.452 19.469 4.164 1 92.06 27 TRP B N 1
ATOM 1418 C CA . TRP B 1 27 ? 0.022 19.484 3.875 1 92.06 27 TRP B CA 1
ATOM 1419 C C . TRP B 1 27 ? -0.75 20.203 4.969 1 92.06 27 TRP B C 1
ATOM 1421 O O . TRP B 1 27 ? -1.757 20.859 4.695 1 92.06 27 TRP B O 1
ATOM 1431 N N . THR B 1 28 ? -0.272 20.156 6.195 1 88.19 28 THR B N 1
ATOM 1432 C CA . THR B 1 28 ? -0.949 20.766 7.336 1 88.19 28 THR B CA 1
ATOM 1433 C C . THR B 1 28 ? -0.658 22.25 7.41 1 88.19 28 THR B C 1
ATOM 1435 O O . THR B 1 28 ? -1.482 23.031 7.898 1 88.19 28 THR B O 1
ATOM 1438 N N . GLN B 1 29 ? 0.498 22.609 6.93 1 90.12 29 GLN B N 1
ATOM 1439 C CA . GLN B 1 29 ? 0.911 24.016 6.973 1 90.12 29 GLN B CA 1
ATOM 1440 C C . GLN B 1 29 ? 1.409 24.484 5.609 1 90.12 29 GLN B C 1
ATOM 1442 O O . GLN B 1 29 ? 2.605 24.719 5.426 1 90.12 29 GLN B O 1
ATOM 1447 N N . PRO B 1 30 ? 0.419 24.656 4.746 1 91.12 30 PRO B N 1
ATOM 1448 C CA . PRO B 1 30 ? 0.851 25.141 3.434 1 91.12 30 PRO B CA 1
ATOM 1449 C C . PRO B 1 30 ? 1.636 26.453 3.518 1 91.12 30 PRO B C 1
ATOM 1451 O O . PRO B 1 30 ? 1.223 27.375 4.215 1 91.12 30 PRO B O 1
ATOM 1454 N N . GLY B 1 31 ? 2.738 26.5 2.816 1 94.06 31 GLY B N 1
ATOM 1455 C CA . GLY B 1 31 ? 3.594 27.672 2.838 1 94.06 31 GLY B CA 1
ATOM 1456 C C . GLY B 1 31 ? 4.605 27.656 3.967 1 94.06 31 GLY B C 1
ATOM 1457 O O . GLY B 1 31 ? 5.184 28.688 4.309 1 94.06 31 GLY B O 1
ATOM 1458 N N . ILE B 1 32 ? 4.777 26.562 4.512 1 93.75 32 ILE B N 1
ATOM 1459 C CA . ILE B 1 32 ? 5.707 26.406 5.625 1 93.75 32 ILE B CA 1
ATOM 1460 C C . ILE B 1 32 ? 7.133 26.688 5.152 1 93.75 32 ILE B C 1
ATOM 1462 O O . ILE B 1 32 ? 7.477 26.422 3.998 1 93.75 32 ILE B O 1
ATOM 1466 N N . THR B 1 33 ? 7.926 27.234 6.07 1 95.38 33 THR B N 1
ATOM 1467 C CA . THR B 1 33 ? 9.32 27.531 5.754 1 95.38 33 THR B CA 1
ATOM 1468 C C . THR B 1 33 ? 10.227 26.391 6.199 1 95.38 33 THR B C 1
ATOM 1470 O O . THR B 1 33 ? 9.805 25.516 6.969 1 95.38 33 THR B O 1
ATOM 1473 N N . SER B 1 34 ? 11.492 26.375 5.598 1 94.19 34 SER B N 1
ATOM 1474 C CA . SER B 1 34 ? 12.461 25.375 5.992 1 94.19 34 SER B CA 1
ATOM 1475 C C . SER B 1 34 ? 12.656 25.359 7.508 1 94.19 34 SER B C 1
ATOM 1477 O O . SER B 1 34 ? 12.688 24.281 8.125 1 94.19 34 SER B O 1
ATOM 1479 N N . ARG B 1 35 ? 12.742 26.531 8.133 1 95.06 35 ARG B N 1
ATOM 1480 C CA . ARG B 1 35 ? 12.945 26.641 9.57 1 95.06 35 ARG B CA 1
ATOM 1481 C C . ARG B 1 35 ? 11.773 26.047 10.336 1 95.06 35 ARG B C 1
ATOM 1483 O O . ARG B 1 35 ? 11.977 25.281 11.281 1 95.06 35 ARG B O 1
ATOM 1490 N N . GLN B 1 36 ? 10.578 26.406 9.914 1 94.56 36 GLN B N 1
ATOM 1491 C CA . GLN B 1 36 ? 9.383 25.891 10.562 1 94.56 36 GLN B CA 1
ATOM 1492 C C . GLN B 1 36 ? 9.297 24.359 10.414 1 94.56 36 GLN B C 1
ATOM 1494 O O . GLN B 1 36 ? 8.922 23.672 11.359 1 94.56 36 GLN B O 1
ATOM 1499 N N . LEU B 1 37 ? 9.641 23.891 9.227 1 94.44 37 LEU B N 1
ATOM 1500 C CA . LEU B 1 37 ? 9.633 22.453 8.945 1 94.44 37 LEU B CA 1
ATOM 1501 C C . LEU B 1 37 ? 10.625 21.719 9.852 1 94.44 37 LEU B C 1
ATOM 1503 O O . LEU B 1 37 ? 10.281 20.703 10.438 1 94.44 37 LEU B O 1
ATOM 1507 N N . ILE B 1 38 ? 11.82 22.25 9.992 1 95.69 38 ILE B N 1
ATOM 1508 C CA . ILE B 1 38 ? 12.867 21.672 10.82 1 95.69 38 ILE B CA 1
ATOM 1509 C C . ILE B 1 38 ? 12.414 21.641 12.281 1 95.69 38 ILE B C 1
ATOM 1511 O O . ILE B 1 38 ? 12.539 20.625 12.961 1 95.69 38 ILE B O 1
ATOM 1515 N N . ASP B 1 39 ? 11.836 22.75 12.797 1 94.44 39 ASP B N 1
ATOM 1516 C CA . ASP B 1 39 ? 11.367 22.844 14.172 1 94.44 39 ASP B CA 1
ATOM 1517 C C . ASP B 1 39 ? 10.281 21.812 14.453 1 94.44 39 ASP B C 1
ATOM 1519 O O . ASP B 1 39 ? 10.328 21.109 15.477 1 94.44 39 ASP B O 1
ATOM 1523 N N . THR B 1 40 ? 9.352 21.734 13.492 1 91.19 40 THR B N 1
ATOM 1524 C CA . THR B 1 40 ? 8.227 20.812 13.664 1 91.19 40 THR B CA 1
ATOM 1525 C C . THR B 1 40 ? 8.695 19.375 13.672 1 91.19 40 THR B C 1
ATOM 1527 O O . THR B 1 40 ? 8.336 18.594 14.555 1 91.19 40 THR B O 1
ATOM 1530 N N . LEU B 1 41 ? 9.547 18.984 12.727 1 92.75 41 LEU B N 1
ATOM 1531 C CA . LEU B 1 41 ? 9.969 17.594 12.562 1 92.75 41 LEU B CA 1
ATOM 1532 C C . LEU B 1 41 ? 10.984 17.203 13.633 1 92.75 41 LEU B C 1
ATOM 1534 O O . LEU B 1 41 ? 11.016 16.062 14.086 1 92.75 41 LEU B O 1
ATOM 1538 N N . SER B 1 42 ? 11.773 18.172 14.047 1 91.75 42 SER B N 1
ATOM 1539 C CA . SER B 1 42 ? 12.734 17.891 15.102 1 91.75 42 SER B CA 1
ATOM 1540 C C . SER B 1 42 ? 12.031 17.609 16.422 1 91.75 42 SER B C 1
ATOM 1542 O O . SER B 1 42 ? 12.547 16.844 17.25 1 91.75 42 SER B O 1
ATOM 1544 N N . ALA B 1 43 ? 10.891 18.203 16.594 1 88.19 43 ALA B N 1
ATOM 1545 C CA . ALA B 1 43 ? 10.117 18.016 17.828 1 88.19 43 ALA B CA 1
ATOM 1546 C C . ALA B 1 43 ? 9.469 16.625 17.844 1 88.19 43 ALA B C 1
ATOM 1548 O O . ALA B 1 43 ? 9.219 16.062 18.906 1 88.19 43 ALA B O 1
ATOM 1549 N N . SER B 1 44 ? 9.273 16.047 16.703 1 86.31 44 SER B N 1
ATOM 1550 C CA . SER B 1 44 ? 8.5 14.812 16.641 1 86.31 44 SER B CA 1
ATOM 1551 C C . SER B 1 4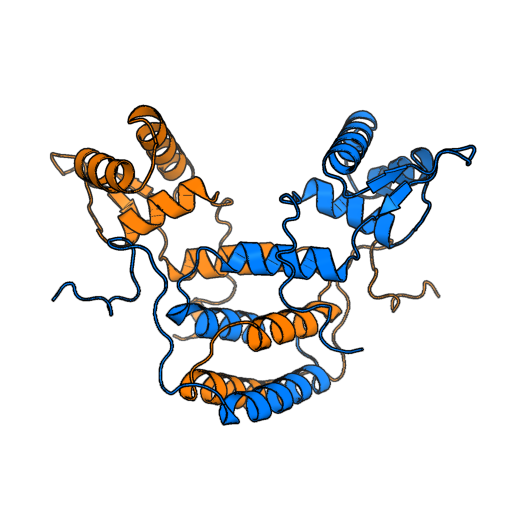4 ? 9.352 13.648 16.156 1 86.31 44 SER B C 1
ATOM 1553 O O . SER B 1 44 ? 8.883 12.508 16.109 1 86.31 44 SER B O 1
ATOM 1555 N N . THR B 1 45 ? 10.555 13.992 15.703 1 90.12 45 THR B N 1
ATOM 1556 C CA . THR B 1 45 ? 11.445 12.945 15.203 1 90.12 45 THR B CA 1
ATOM 1557 C C . THR B 1 45 ? 12.867 13.164 15.711 1 90.12 45 THR B C 1
ATOM 1559 O O . THR B 1 45 ? 13.172 14.195 16.312 1 90.12 45 THR B O 1
ATOM 1562 N N . ASP B 1 46 ? 13.734 12.211 15.492 1 93.38 46 ASP B N 1
ATOM 1563 C CA . ASP B 1 46 ? 15.141 12.328 15.867 1 93.38 46 ASP B CA 1
ATOM 1564 C C . ASP B 1 46 ? 15.992 12.703 14.656 1 93.38 46 ASP B C 1
ATOM 1566 O O . ASP B 1 46 ? 17.203 12.43 14.633 1 93.38 46 ASP B O 1
ATOM 1570 N N . TRP B 1 47 ? 15.422 13.289 13.719 1 94.88 47 TRP B N 1
ATOM 1571 C CA . TRP B 1 47 ? 16.141 13.609 12.492 1 94.88 47 TRP B CA 1
ATOM 1572 C C . TRP B 1 47 ? 17.062 14.805 12.695 1 94.88 47 TRP B C 1
ATOM 1574 O O . TRP B 1 47 ? 16.688 15.773 13.359 1 94.88 47 TRP B O 1
ATOM 1584 N N . LYS B 1 48 ? 18.219 14.688 12.078 1 95.56 48 LYS B N 1
ATOM 1585 C CA . LYS B 1 48 ? 19.125 15.836 11.984 1 95.56 48 LYS B CA 1
ATOM 1586 C C . LYS B 1 48 ? 18.609 16.844 10.953 1 95.56 48 LYS B C 1
ATOM 1588 O O . LYS B 1 48 ? 17.906 16.484 10.016 1 95.56 48 LYS B O 1
ATOM 1593 N N . VAL B 1 49 ? 19.062 18.078 11.227 1 96.38 49 VAL B N 1
ATOM 1594 C CA . VAL B 1 49 ? 18.703 19.156 10.305 1 96.38 49 VAL B CA 1
ATOM 1595 C C . VAL B 1 49 ? 19.062 18.75 8.875 1 96.38 49 VAL B C 1
ATOM 1597 O O . VAL B 1 49 ? 18.266 18.953 7.953 1 96.38 49 VAL B O 1
ATOM 1600 N N . GLY B 1 50 ? 20.141 18.125 8.688 1 96.94 50 GLY B N 1
ATOM 1601 C CA . GLY B 1 50 ? 20.594 17.703 7.371 1 96.94 50 GLY B CA 1
ATOM 1602 C C . GLY B 1 50 ? 19.672 16.688 6.734 1 96.94 50 GLY B C 1
ATOM 1603 O O . GLY B 1 50 ? 19.453 16.703 5.52 1 96.94 50 GLY B O 1
ATOM 1604 N N . THR B 1 51 ? 19.172 15.758 7.516 1 96.75 51 THR B N 1
ATOM 1605 C CA . THR B 1 51 ? 18.219 14.758 7.039 1 96.75 51 THR B CA 1
ATOM 1606 C C . THR B 1 51 ? 16.969 15.438 6.484 1 96.75 51 THR B C 1
ATOM 1608 O O . THR B 1 51 ? 16.5 15.094 5.395 1 96.75 51 THR B O 1
ATOM 1611 N N . ILE B 1 52 ? 16.484 16.375 7.23 1 96.94 52 ILE B N 1
ATOM 1612 C CA . ILE B 1 52 ? 15.273 17.094 6.836 1 96.94 52 ILE B CA 1
ATOM 1613 C C . ILE B 1 52 ? 15.531 17.875 5.555 1 96.94 52 ILE B C 1
ATOM 1615 O O . ILE B 1 52 ? 14.719 17.859 4.625 1 96.94 52 ILE B O 1
ATOM 1619 N N . LYS B 1 53 ? 16.656 18.5 5.488 1 96.5 53 LYS B N 1
ATOM 1620 C CA . LYS B 1 53 ? 17 19.281 4.305 1 96.5 53 LYS B CA 1
ATOM 1621 C C . LYS B 1 53 ? 17.141 18.391 3.078 1 96.5 53 LYS B C 1
ATOM 1623 O O . LYS B 1 53 ? 16.703 18.75 1.983 1 96.5 53 LYS B O 1
ATOM 1628 N N . SER B 1 54 ? 17.703 17.281 3.271 1 97.62 54 SER B N 1
ATOM 1629 C CA . SER B 1 54 ? 17.875 16.344 2.166 1 97.62 54 SER B CA 1
ATOM 1630 C C . SER B 1 54 ? 16.516 15.828 1.671 1 97.62 54 SER B C 1
ATOM 1632 O O . SER B 1 54 ? 16.297 15.719 0.463 1 97.62 54 SER B O 1
ATOM 1634 N N . LEU B 1 55 ? 15.727 15.516 2.6 1 97.31 55 LEU B N 1
ATOM 1635 C CA . LEU B 1 55 ? 14.398 15.055 2.23 1 97.31 55 LEU B CA 1
ATOM 1636 C C . LEU B 1 55 ? 13.633 16.125 1.467 1 97.31 55 LEU B C 1
ATOM 1638 O O . LEU B 1 55 ? 12.938 15.836 0.492 1 97.31 55 LEU B O 1
ATOM 1642 N N . LEU B 1 56 ? 13.766 17.328 1.977 1 96.62 56 LEU B N 1
ATOM 1643 C CA . LEU B 1 56 ? 13.133 18.469 1.306 1 96.62 56 LEU B CA 1
ATOM 1644 C C . LEU B 1 56 ? 13.602 18.578 -0.141 1 96.62 56 LEU B C 1
ATOM 1646 O O . LEU B 1 56 ? 12.789 18.672 -1.058 1 96.62 56 LEU B O 1
ATOM 1650 N N . SER B 1 57 ? 14.844 18.531 -0.331 1 96.38 57 SER B N 1
ATOM 1651 C CA . SER B 1 57 ? 15.438 18.625 -1.663 1 96.38 57 SER B CA 1
ATOM 1652 C C . SER B 1 57 ? 14.969 17.469 -2.553 1 96.38 57 SER B C 1
ATOM 1654 O O . SER B 1 57 ? 14.648 17.688 -3.727 1 96.38 57 SER B O 1
ATOM 1656 N N . ARG B 1 58 ? 14.922 16.281 -2.039 1 97.12 58 ARG B N 1
ATOM 1657 C CA . ARG B 1 58 ? 14.469 15.117 -2.789 1 97.12 58 ARG B CA 1
ATOM 1658 C C . ARG B 1 58 ? 13.016 15.273 -3.223 1 97.12 58 ARG B C 1
ATOM 1660 O O . ARG B 1 58 ? 12.656 14.938 -4.355 1 97.12 58 ARG B O 1
ATOM 1667 N N . LEU B 1 59 ? 12.25 15.781 -2.352 1 97.06 59 LEU B N 1
ATOM 1668 C CA . LEU B 1 59 ? 10.828 15.961 -2.645 1 97.06 59 LEU B CA 1
ATOM 1669 C C . LEU B 1 59 ? 10.625 17.016 -3.721 1 97.06 59 LEU B C 1
ATOM 1671 O O . LEU B 1 59 ? 9.711 16.906 -4.543 1 97.06 59 LEU B O 1
ATOM 1675 N N . ILE B 1 60 ? 11.43 18.031 -3.699 1 95.56 60 ILE B N 1
ATOM 1676 C CA . ILE B 1 60 ? 11.383 19.047 -4.75 1 95.56 60 ILE B CA 1
ATOM 1677 C C . ILE B 1 60 ? 11.789 18.422 -6.082 1 95.56 60 ILE B C 1
ATOM 1679 O O . ILE B 1 60 ? 11.117 18.625 -7.098 1 95.56 60 ILE B O 1
ATOM 1683 N N . GLN B 1 61 ? 12.828 17.641 -6.074 1 95.56 61 GLN B N 1
ATOM 1684 C CA . GLN B 1 61 ? 13.312 16.984 -7.285 1 95.56 61 GLN B CA 1
ATOM 1685 C C . GLN B 1 61 ? 12.266 16.031 -7.852 1 95.56 61 GLN B C 1
ATOM 1687 O O . GLN B 1 61 ? 12.094 15.945 -9.07 1 95.56 61 GLN B O 1
ATOM 1692 N N . LYS B 1 62 ? 11.531 15.367 -6.961 1 94.69 62 LYS B N 1
ATOM 1693 C CA . LYS B 1 62 ? 10.492 14.422 -7.363 1 94.69 62 LYS B CA 1
ATOM 1694 C C . LYS B 1 62 ? 9.242 15.156 -7.836 1 94.69 62 LYS B C 1
ATOM 1696 O O . LYS B 1 62 ? 8.328 14.539 -8.391 1 94.69 62 LYS B O 1
ATOM 1701 N N . GLY B 1 63 ? 9.211 16.422 -7.559 1 94.88 63 GLY B N 1
ATOM 1702 C CA . GLY B 1 63 ? 8.078 17.219 -8.008 1 94.88 63 GLY B CA 1
ATOM 1703 C C . GLY B 1 63 ? 6.93 17.234 -7.02 1 94.88 63 GLY B C 1
ATOM 1704 O O . GLY B 1 63 ? 5.82 17.656 -7.355 1 94.88 63 GLY B O 1
ATOM 1705 N N . TYR B 1 64 ? 7.176 16.859 -5.785 1 96.5 64 TYR B N 1
ATOM 1706 C CA . TYR B 1 64 ? 6.105 16.797 -4.797 1 96.5 64 TYR B CA 1
ATOM 1707 C C . TYR B 1 64 ? 6.023 18.094 -4.008 1 96.5 64 TYR B C 1
ATOM 1709 O O . TYR B 1 64 ? 5.02 18.359 -3.342 1 96.5 64 TYR B O 1
ATOM 1717 N N . LEU B 1 65 ? 7.129 18.875 -4.062 1 96.5 65 LEU B N 1
ATOM 1718 C CA . LEU B 1 65 ? 7.168 20.172 -3.391 1 96.5 65 LEU B CA 1
ATOM 1719 C C . LEU B 1 65 ? 7.605 21.266 -4.355 1 96.5 65 LEU B C 1
ATOM 1721 O O . LEU B 1 65 ? 8.477 21.047 -5.203 1 96.5 65 LEU B O 1
ATOM 1725 N N . ASP B 1 66 ? 6.984 22.312 -4.176 1 95.44 66 ASP B N 1
ATOM 1726 C CA . ASP B 1 66 ? 7.375 23.531 -4.895 1 95.44 66 ASP B CA 1
ATOM 1727 C C . ASP B 1 66 ? 7.914 24.594 -3.932 1 95.44 66 ASP B C 1
ATOM 1729 O O . ASP B 1 66 ? 7.379 24.766 -2.836 1 95.44 66 ASP B O 1
ATOM 1733 N N . LYS B 1 67 ? 8.93 25.172 -4.34 1 92.19 67 LYS B N 1
ATOM 1734 C CA . LYS B 1 67 ? 9.531 26.297 -3.621 1 92.19 67 LYS B CA 1
ATOM 1735 C C . LYS B 1 67 ? 9.047 27.625 -4.188 1 92.19 67 LYS B C 1
ATOM 1737 O O . LYS B 1 67 ? 9.289 27.938 -5.355 1 92.19 67 LYS B O 1
ATOM 1742 N N . ALA B 1 68 ? 8.375 28.375 -3.299 1 87.81 68 ALA B N 1
ATOM 1743 C CA . ALA B 1 68 ? 7.898 29.672 -3.758 1 87.81 68 ALA B CA 1
ATOM 1744 C C . ALA B 1 68 ? 9.047 30.672 -3.889 1 87.81 68 ALA B C 1
ATOM 1746 O O . ALA B 1 68 ? 9.828 30.859 -2.951 1 87.81 68 ALA B O 1
ATOM 1747 N N . GLN B 1 69 ? 9.344 31.203 -5 1 77.62 69 GLN B N 1
ATOM 1748 C CA . GLN B 1 69 ? 10.508 32.031 -5.328 1 77.62 69 GLN B CA 1
ATOM 1749 C C . GLN B 1 69 ? 10.32 33.469 -4.855 1 77.62 69 GLN B C 1
ATOM 1751 O O . GLN B 1 69 ? 11.289 34.156 -4.535 1 77.62 69 GLN B O 1
ATOM 1756 N N . ASP B 1 70 ? 9.242 33.938 -4.637 1 79.56 70 ASP B N 1
ATOM 1757 C CA . ASP B 1 70 ? 9.047 35.344 -4.402 1 79.56 70 ASP B CA 1
ATOM 1758 C C . ASP B 1 70 ? 8.812 35.625 -2.922 1 79.56 70 ASP B C 1
ATOM 1760 O O . ASP B 1 70 ? 8.18 36.625 -2.568 1 79.56 70 ASP B O 1
ATOM 1764 N N . THR B 1 71 ? 9.211 34.719 -2.164 1 72.5 71 THR B N 1
ATOM 1765 C CA . THR B 1 71 ? 8.984 34.938 -0.741 1 72.5 71 THR B CA 1
ATOM 1766 C C . THR B 1 71 ? 10.297 34.906 0.033 1 72.5 71 THR B C 1
ATOM 1768 O O . THR B 1 71 ? 11.258 34.281 -0.406 1 72.5 71 THR B O 1
ATOM 1771 N N . SER B 1 72 ? 10.547 35.812 0.9 1 82.25 72 SER B N 1
ATOM 1772 C CA . SER B 1 72 ? 11.594 35.719 1.911 1 82.25 72 SER B CA 1
ATOM 1773 C C . SER B 1 72 ? 11.008 35.656 3.314 1 82.25 72 SER B C 1
ATOM 1775 O O . SER B 1 72 ? 10.289 36.562 3.746 1 82.25 72 SER B O 1
ATOM 1777 N N . PRO B 1 73 ? 11.18 34.469 4.016 1 89.5 73 PRO B N 1
ATOM 1778 C CA . PRO B 1 73 ? 11.891 33.25 3.662 1 89.5 73 PRO B CA 1
ATOM 1779 C C . PRO B 1 73 ? 11.109 32.375 2.689 1 89.5 73 PRO B C 1
ATOM 1781 O O . PRO B 1 73 ? 9.898 32.531 2.531 1 89.5 73 PRO B O 1
ATOM 1784 N N . PHE B 1 74 ? 11.859 31.469 2.004 1 92.12 74 PHE B N 1
ATOM 1785 C CA . PHE B 1 74 ? 11.234 30.562 1.05 1 92.12 74 PHE B CA 1
ATOM 1786 C C . PHE B 1 74 ? 10.117 29.766 1.71 1 92.12 74 PHE B C 1
ATOM 1788 O O . PHE B 1 74 ? 10.258 29.312 2.846 1 92.12 74 PHE B O 1
ATOM 1795 N N . GLN B 1 75 ? 9.055 29.703 0.949 1 95.75 75 GLN B N 1
ATOM 1796 C CA . GLN B 1 75 ? 7.91 28.922 1.405 1 95.75 75 GLN B CA 1
ATOM 1797 C C . GLN B 1 75 ? 7.715 27.672 0.54 1 95.75 75 GLN B C 1
ATOM 1799 O O . GLN B 1 75 ? 7.934 27.719 -0.673 1 95.75 75 GLN B O 1
ATOM 1804 N N . PHE B 1 76 ? 7.32 26.594 1.137 1 96 76 PHE B N 1
ATOM 1805 C CA . PHE B 1 76 ? 7.141 25.328 0.433 1 96 76 PHE B CA 1
ATOM 1806 C C . PHE B 1 76 ? 5.668 24.938 0.377 1 96 76 PHE B C 1
ATOM 1808 O O . PHE B 1 76 ? 4.945 25.078 1.369 1 96 76 PHE B O 1
ATOM 1815 N N . HIS B 1 77 ? 5.293 24.531 -0.849 1 96.31 77 HIS B N 1
ATOM 1816 C CA . HIS B 1 77 ? 3.93 24.078 -1.084 1 96.31 77 HIS B CA 1
ATOM 1817 C C . HIS B 1 77 ? 3.926 22.688 -1.726 1 96.31 77 HIS B C 1
ATOM 1819 O O . HIS B 1 77 ? 4.738 22.406 -2.609 1 96.31 77 HIS B O 1
ATOM 1825 N N . ALA B 1 78 ? 2.977 21.844 -1.195 1 95.88 78 ALA B N 1
ATOM 1826 C CA . ALA B 1 78 ? 2.805 20.531 -1.839 1 95.88 78 ALA B CA 1
ATOM 1827 C C . ALA B 1 78 ? 2.207 20.688 -3.234 1 95.88 78 ALA B C 1
ATOM 1829 O O . ALA B 1 78 ? 1.308 21.5 -3.445 1 95.88 78 ALA B O 1
ATOM 1830 N N . THR B 1 79 ? 2.646 19.938 -4.195 1 96.31 79 THR B N 1
ATOM 1831 C CA . THR B 1 79 ? 2.143 20 -5.562 1 96.31 79 THR B CA 1
ATOM 1832 C C . THR B 1 79 ? 1.062 18.953 -5.793 1 96.31 79 THR B C 1
ATOM 1834 O O . THR B 1 79 ? 0.427 18.922 -6.848 1 96.31 79 THR B O 1
ATOM 1837 N N . ILE B 1 80 ? 0.852 18.094 -4.809 1 94.44 80 ILE B N 1
ATOM 1838 C CA . ILE B 1 80 ? -0.182 17.062 -4.824 1 94.44 80 ILE B CA 1
ATOM 1839 C C . ILE B 1 80 ? -0.975 17.109 -3.52 1 94.44 80 ILE B C 1
ATOM 1841 O O . ILE B 1 80 ? -0.427 17.438 -2.463 1 94.44 80 ILE B O 1
ATOM 1845 N N . SER B 1 81 ? -2.256 16.828 -3.611 1 92.88 81 SER B N 1
ATOM 1846 C CA . SER B 1 81 ? -3.053 16.812 -2.389 1 92.88 81 SER B CA 1
ATOM 1847 C C . SER B 1 81 ? -2.752 15.562 -1.559 1 92.88 81 SER B C 1
ATOM 1849 O O . SER B 1 81 ? -2.27 14.562 -2.088 1 92.88 81 SER B O 1
ATOM 1851 N N . GLN B 1 82 ? -3.004 15.68 -0.294 1 90.69 82 GLN B N 1
ATOM 1852 C CA . GLN B 1 82 ? -2.857 14.516 0.578 1 90.69 82 GLN B CA 1
ATOM 1853 C C . GLN B 1 82 ? -3.711 13.352 0.09 1 90.69 82 GLN B C 1
ATOM 1855 O O . GLN B 1 82 ? -3.281 12.195 0.139 1 90.69 82 GLN B O 1
ATOM 1860 N N . GLU B 1 83 ? -4.875 13.664 -0.404 1 90.94 83 GLU B N 1
ATOM 1861 C CA . GLU B 1 83 ? -5.785 12.633 -0.907 1 90.94 83 GLU B CA 1
ATOM 1862 C C . GLU B 1 83 ? -5.188 11.914 -2.109 1 90.94 83 GLU B C 1
ATOM 1864 O O . GLU B 1 83 ? -5.176 10.68 -2.158 1 90.94 83 GLU B O 1
ATOM 1869 N N . GLU B 1 84 ? -4.68 12.664 -2.99 1 92.31 84 GLU B N 1
ATOM 1870 C CA . GLU B 1 84 ? -4.066 12.078 -4.176 1 92.31 84 GLU B CA 1
ATOM 1871 C C . GLU B 1 84 ? -2.879 11.195 -3.807 1 92.31 84 GLU B C 1
ATOM 1873 O O . GLU B 1 84 ? -2.717 10.102 -4.352 1 92.31 84 GLU B O 1
ATOM 1878 N N . ALA B 1 85 ? -2.076 11.664 -2.906 1 93.5 85 ALA B N 1
ATOM 1879 C CA . ALA B 1 85 ? -0.909 10.906 -2.463 1 93.5 85 ALA B CA 1
ATOM 1880 C C . ALA B 1 85 ? -1.325 9.609 -1.776 1 93.5 85 ALA B C 1
ATOM 1882 O O . ALA B 1 85 ? -0.741 8.555 -2.027 1 93.5 85 ALA B O 1
ATOM 1883 N N . ALA B 1 86 ? -2.363 9.695 -0.921 1 93.31 86 ALA B N 1
ATOM 1884 C CA . ALA B 1 86 ? -2.846 8.523 -0.189 1 93.31 86 ALA B CA 1
ATOM 1885 C C . ALA B 1 86 ? -3.398 7.469 -1.143 1 93.31 86 ALA B C 1
ATOM 1887 O O . ALA B 1 86 ? -3.07 6.285 -1.025 1 93.31 86 ALA B O 1
ATOM 1888 N N . LEU B 1 87 ? -4.125 7.898 -2.094 1 94.06 87 LEU B N 1
ATOM 1889 C CA . LEU B 1 87 ? -4.707 6.973 -3.062 1 94.06 87 LEU B CA 1
ATOM 1890 C C . LEU B 1 87 ? -3.623 6.344 -3.932 1 94.06 87 LEU B C 1
ATOM 1892 O O . LEU B 1 87 ? -3.676 5.148 -4.227 1 94.06 87 LEU B O 1
ATOM 1896 N N . GLY B 1 88 ? -2.684 7.16 -4.34 1 93.5 88 GLY B N 1
ATOM 1897 C CA . GLY B 1 88 ? -1.555 6.617 -5.082 1 93.5 88 GLY B CA 1
ATOM 1898 C C . GLY B 1 88 ? -0.795 5.551 -4.32 1 93.5 88 GLY B C 1
ATOM 1899 O O . GLY B 1 88 ? -0.447 4.508 -4.879 1 93.5 88 GLY B O 1
ATOM 1900 N N . ARG B 1 89 ? -0.579 5.832 -3.061 1 93.56 89 ARG B N 1
ATOM 1901 C CA . ARG B 1 89 ? 0.106 4.895 -2.176 1 93.56 89 ARG B CA 1
ATOM 1902 C C . ARG B 1 89 ? -0.647 3.57 -2.092 1 93.56 89 ARG B C 1
ATOM 1904 O O . ARG B 1 89 ? -0.049 2.5 -2.221 1 93.56 89 ARG B O 1
ATOM 1911 N N . LEU B 1 90 ? -1.909 3.609 -1.921 1 95.12 90 LEU B N 1
ATOM 1912 C CA . LEU B 1 90 ? -2.732 2.412 -1.782 1 95.12 90 LEU B CA 1
ATOM 1913 C C . LEU B 1 90 ? -2.834 1.666 -3.109 1 95.12 90 LEU B C 1
ATOM 1915 O O . LEU B 1 90 ? -2.77 0.435 -3.139 1 95.12 90 LEU B O 1
ATOM 1919 N N . GLN B 1 91 ? -2.934 2.387 -4.207 1 93.56 91 GLN B N 1
ATOM 1920 C CA . GLN B 1 91 ? -2.994 1.764 -5.523 1 93.56 91 GLN B CA 1
ATOM 1921 C C . GLN B 1 91 ? -1.69 1.04 -5.852 1 93.56 91 GLN B C 1
ATOM 1923 O O . GLN B 1 91 ? -1.708 -0.068 -6.391 1 93.56 91 GLN B O 1
ATOM 1928 N N . SER B 1 92 ? -0.623 1.708 -5.5 1 92.31 92 SER B N 1
ATOM 1929 C CA . SER B 1 92 ? 0.681 1.092 -5.719 1 92.31 92 SER B CA 1
ATOM 1930 C C . SER B 1 92 ? 0.822 -0.204 -4.926 1 92.31 92 SER B C 1
ATOM 1932 O O . SER B 1 92 ? 1.439 -1.161 -5.398 1 92.31 92 SER B O 1
ATOM 1934 N N . ALA B 1 93 ? 0.241 -0.222 -3.754 1 93.19 93 ALA B N 1
ATOM 1935 C CA . ALA B 1 93 ? 0.286 -1.422 -2.92 1 93.19 93 ALA B CA 1
ATOM 1936 C C . ALA B 1 93 ? -0.552 -2.543 -3.527 1 93.19 93 ALA B C 1
ATOM 1938 O O . ALA B 1 93 ? -0.214 -3.721 -3.396 1 93.19 93 ALA B O 1
ATOM 1939 N N . LEU B 1 94 ? -1.583 -2.232 -4.273 1 93.44 94 LEU B N 1
ATOM 1940 C CA . LEU B 1 94 ? -2.506 -3.203 -4.852 1 93.44 94 LEU B CA 1
ATOM 1941 C C . LEU B 1 94 ? -1.971 -3.734 -6.176 1 93.44 94 LEU B C 1
ATOM 1943 O O . LEU B 1 94 ? -2.32 -4.844 -6.594 1 93.44 94 LEU B O 1
ATOM 1947 N N . GLU B 1 95 ? -1.13 -3.02 -6.773 1 90.38 95 GLU B N 1
ATOM 1948 C CA . GLU B 1 95 ? -0.735 -3.242 -8.156 1 90.38 95 GLU B CA 1
ATOM 1949 C C . GLU B 1 95 ? -0.152 -4.641 -8.352 1 90.38 95 GLU B C 1
ATOM 1951 O O . GLU B 1 95 ? -0.491 -5.332 -9.312 1 90.38 95 GLU B O 1
ATOM 1956 N N . PRO B 1 96 ? 0.68 -5.125 -7.453 1 87.75 96 PRO B N 1
ATOM 1957 C CA . PRO B 1 96 ? 1.285 -6.438 -7.695 1 87.75 96 PRO B CA 1
ATOM 1958 C C . PRO B 1 96 ? 0.358 -7.594 -7.324 1 87.75 96 PRO B C 1
ATOM 1960 O O . PRO B 1 96 ? 0.697 -8.758 -7.551 1 87.75 96 PRO B O 1
ATOM 1963 N N . ILE B 1 97 ? -0.735 -7.32 -6.754 1 89.62 97 ILE B N 1
ATOM 1964 C CA . ILE B 1 97 ? -1.673 -8.336 -6.297 1 89.62 97 ILE B CA 1
ATOM 1965 C C . ILE B 1 97 ? -2.639 -8.695 -7.422 1 89.62 97 ILE B C 1
ATOM 1967 O O . ILE B 1 97 ? -3.123 -7.816 -8.141 1 89.62 97 ILE B O 1
ATOM 1971 N N . CYS B 1 98 ? -2.887 -9.961 -7.578 1 89.25 98 CYS B N 1
ATOM 1972 C CA . CYS B 1 98 ? -3.814 -10.445 -8.594 1 89.25 98 CYS B CA 1
ATOM 1973 C C . CYS B 1 98 ? -5.184 -9.789 -8.438 1 89.25 98 CYS B C 1
ATOM 1975 O O . CYS B 1 98 ? -5.715 -9.703 -7.332 1 89.25 98 CYS B O 1
ATOM 1977 N N . THR B 1 99 ? -5.805 -9.438 -9.555 1 91.06 99 THR B N 1
ATOM 1978 C CA . THR B 1 99 ? -7.078 -8.727 -9.555 1 91.06 99 THR B CA 1
ATOM 1979 C C . THR B 1 99 ? -8.18 -9.578 -8.938 1 91.06 99 THR B C 1
ATOM 1981 O O . THR B 1 99 ? -9.055 -9.062 -8.242 1 91.06 99 THR B O 1
ATOM 1984 N N . LYS B 1 100 ? -8.062 -10.82 -9.094 1 89.88 100 LYS B N 1
ATOM 1985 C CA . LYS B 1 100 ? -9.102 -11.719 -8.602 1 89.88 100 LYS B CA 1
ATOM 1986 C C . LYS B 1 100 ? -9.109 -11.766 -7.074 1 89.88 100 LYS B C 1
ATOM 1988 O O . LYS B 1 100 ? -10.133 -12.086 -6.469 1 89.88 100 LYS B O 1
ATOM 1993 N N . SER B 1 101 ? -7.973 -11.484 -6.508 1 91.44 101 SER B N 1
ATOM 1994 C CA . SER B 1 101 ? -7.848 -11.625 -5.059 1 91.44 101 SER B CA 1
ATOM 1995 C C . SER B 1 101 ? -8.023 -10.281 -4.359 1 91.44 101 SER B C 1
ATOM 1997 O O . SER B 1 101 ? -8.203 -10.227 -3.141 1 91.44 101 SER B O 1
ATOM 1999 N N . ARG B 1 102 ? -8.031 -9.156 -5.051 1 94.5 102 ARG B N 1
ATOM 2000 C CA . ARG B 1 102 ? -8.016 -7.824 -4.453 1 94.5 102 ARG B CA 1
ATOM 2001 C C . ARG B 1 102 ? -9.258 -7.602 -3.586 1 94.5 102 ARG B C 1
ATOM 2003 O O . ARG B 1 102 ? -9.156 -7.059 -2.484 1 94.5 102 ARG B O 1
ATOM 2010 N N . ALA B 1 103 ? -10.438 -8.062 -4.086 1 94.88 103 ALA B N 1
ATOM 2011 C CA . ALA B 1 103 ? -11.68 -7.867 -3.338 1 94.88 103 ALA B CA 1
ATOM 2012 C C . ALA B 1 103 ? -11.586 -8.492 -1.95 1 94.88 103 ALA B C 1
ATOM 2014 O O . ALA B 1 103 ? -12.008 -7.891 -0.96 1 94.88 103 ALA B O 1
ATOM 2015 N N . ARG B 1 104 ? -11.016 -9.672 -1.926 1 94.44 104 ARG B N 1
ATOM 2016 C CA . ARG B 1 104 ? -10.883 -10.398 -0.663 1 94.44 104 ARG B CA 1
ATOM 2017 C C . ARG B 1 104 ? -9.977 -9.648 0.303 1 94.44 104 ARG B C 1
ATOM 2019 O O . ARG B 1 104 ? -10.266 -9.562 1.498 1 94.44 104 ARG B O 1
ATOM 2026 N N . TYR B 1 105 ? -8.883 -9.102 -0.198 1 95.88 105 TYR B N 1
ATOM 2027 C CA . TYR B 1 105 ? -7.941 -8.391 0.657 1 95.88 105 TYR B CA 1
ATOM 2028 C C . TYR B 1 105 ? -8.523 -7.062 1.125 1 95.88 105 TYR B C 1
ATOM 2030 O O . TYR B 1 105 ? -8.336 -6.668 2.277 1 95.88 105 TYR B O 1
ATOM 2038 N N . LEU B 1 106 ? -9.258 -6.371 0.254 1 97.38 106 LEU B N 1
ATOM 2039 C CA . LEU B 1 106 ? -9.922 -5.129 0.643 1 97.38 106 LEU B CA 1
ATOM 2040 C C . LEU B 1 106 ? -10.992 -5.391 1.693 1 97.38 106 LEU B C 1
ATOM 2042 O O . LEU B 1 106 ? -11.164 -4.598 2.621 1 97.38 106 LEU B O 1
ATOM 2046 N N . ALA B 1 107 ? -11.672 -6.539 1.562 1 97.38 107 ALA B N 1
ATOM 2047 C CA . ALA B 1 107 ? -12.648 -6.945 2.568 1 97.38 107 ALA B CA 1
ATOM 2048 C C . ALA B 1 107 ? -11.992 -7.113 3.936 1 97.38 107 ALA B C 1
ATOM 2050 O O . ALA B 1 107 ? -12.555 -6.703 4.953 1 97.38 107 ALA B O 1
ATOM 2051 N N . HIS B 1 108 ? -10.852 -7.723 3.875 1 96.62 108 HIS B N 1
ATOM 2052 C CA . HIS B 1 108 ? -10.117 -7.918 5.121 1 96.62 108 HIS B CA 1
ATOM 2053 C C . HIS B 1 108 ? -9.742 -6.582 5.754 1 96.62 108 HIS B C 1
ATOM 2055 O O . HIS B 1 108 ? -9.875 -6.406 6.969 1 96.62 108 HIS B O 1
ATOM 2061 N N . LEU B 1 109 ? -9.289 -5.594 4.98 1 97 109 LEU B N 1
ATOM 2062 C CA . LEU B 1 109 ? -8.914 -4.277 5.492 1 97 109 LEU B CA 1
ATOM 2063 C C . LEU B 1 109 ? -10.125 -3.564 6.086 1 97 109 LEU B C 1
ATOM 2065 O O . LEU B 1 109 ? -10.016 -2.895 7.117 1 97 109 LEU B O 1
ATOM 2069 N N . LEU B 1 110 ? -11.25 -3.701 5.449 1 97.44 110 LEU B N 1
ATOM 2070 C CA . LEU B 1 110 ? -12.461 -3.096 5.98 1 97.44 110 LEU B CA 1
ATOM 2071 C C . LEU B 1 110 ? -12.852 -3.725 7.312 1 97.44 110 LEU B C 1
ATOM 2073 O O . LEU B 1 110 ? -13.328 -3.031 8.219 1 97.44 110 LEU B O 1
ATOM 2077 N N . ALA B 1 111 ? -12.617 -4.98 7.457 1 96.31 111 ALA B N 1
ATOM 2078 C CA . ALA B 1 111 ? -12.984 -5.703 8.672 1 96.31 111 ALA B CA 1
ATOM 2079 C C . ALA B 1 111 ? -12.047 -5.348 9.82 1 96.31 111 ALA B C 1
ATOM 2081 O O . ALA B 1 111 ? -12.453 -5.375 10.992 1 96.31 111 ALA B O 1
ATOM 2082 N N . THR B 1 112 ? -10.812 -5 9.516 1 94.25 112 THR B N 1
ATOM 2083 C CA . THR B 1 112 ? -9.812 -4.844 10.562 1 94.25 112 THR B CA 1
ATOM 2084 C C . THR B 1 112 ? -9.531 -3.369 10.828 1 94.25 112 THR B C 1
ATOM 2086 O O . THR B 1 112 ? -8.68 -3.033 11.656 1 94.25 112 THR B O 1
ATOM 2089 N N . ASN B 1 113 ? -10.148 -2.445 10.141 1 93.44 113 ASN B N 1
ATOM 2090 C CA . ASN B 1 113 ? -10.055 -1.013 10.398 1 93.44 113 ASN B CA 1
ATOM 2091 C C . ASN B 1 113 ? -11.352 -0.462 10.984 1 93.44 113 ASN B C 1
ATOM 2093 O O . ASN B 1 113 ? -12.438 -0.983 10.703 1 93.44 113 ASN B O 1
ATOM 2097 N N . PRO B 1 114 ? -11.133 0.543 11.852 1 93 114 PRO B N 1
ATOM 2098 C CA . PRO B 1 114 ? -12.352 1.124 12.406 1 93 114 PRO B CA 1
ATOM 2099 C C . PRO B 1 114 ? -13.188 1.859 11.359 1 93 114 PRO B C 1
ATOM 2101 O O . PRO B 1 114 ? -12.656 2.668 10.594 1 93 114 PRO B O 1
ATOM 2104 N N . LEU B 1 115 ? -14.461 1.526 11.32 1 96.44 115 LEU B N 1
ATOM 2105 C CA . LEU B 1 115 ? -15.453 2.178 10.469 1 96.44 115 LEU B CA 1
ATOM 2106 C C . LEU B 1 115 ? -16.609 2.729 11.305 1 96.44 115 LEU B C 1
ATOM 2108 O O . LEU B 1 115 ? -17.094 2.057 12.211 1 96.44 115 LEU B O 1
ATOM 2112 N N . SER B 1 116 ? -16.953 3.971 11.016 1 97 116 SER B N 1
ATOM 2113 C CA . SER B 1 116 ? -18.172 4.488 11.625 1 97 116 SER B CA 1
ATOM 2114 C C . SER B 1 116 ? -19.406 3.875 10.992 1 97 116 SER B C 1
ATOM 2116 O O . SER B 1 116 ? -19.328 3.268 9.922 1 97 116 SER B O 1
ATOM 2118 N N . GLN B 1 117 ? -20.531 3.996 11.68 1 98.06 117 GLN B N 1
ATOM 2119 C CA . GLN B 1 117 ? -21.797 3.561 11.094 1 98.06 117 GLN B CA 1
ATOM 2120 C C . GLN B 1 117 ? -22.031 4.219 9.734 1 98.06 117 GLN B C 1
ATOM 2122 O O . GLN B 1 117 ? -22.484 3.564 8.789 1 98.06 117 GLN B O 1
ATOM 2127 N N . ALA B 1 118 ? -21.703 5.492 9.664 1 97.75 118 ALA B N 1
ATOM 2128 C CA . ALA B 1 118 ? -21.859 6.238 8.414 1 97.75 118 ALA B CA 1
ATOM 2129 C C . ALA B 1 118 ? -20.938 5.672 7.332 1 97.75 118 ALA B C 1
ATOM 2131 O O . ALA B 1 118 ? -21.328 5.582 6.168 1 97.75 118 ALA B O 1
ATOM 2132 N N . ASP B 1 119 ? -19.719 5.328 7.762 1 97.62 119 ASP B N 1
ATOM 2133 C CA . ASP B 1 119 ? -18.781 4.719 6.824 1 97.62 119 ASP B CA 1
ATOM 2134 C C . ASP B 1 119 ? -19.344 3.426 6.242 1 97.62 119 ASP B C 1
ATOM 2136 O O . ASP B 1 119 ? -19.344 3.229 5.023 1 97.62 119 ASP B O 1
ATOM 2140 N N . CYS B 1 120 ? -19.828 2.58 7.09 1 98.44 120 CYS B N 1
ATOM 2141 C CA . CYS B 1 120 ? -20.391 1.297 6.676 1 98.44 120 CYS B CA 1
ATOM 2142 C C . CYS B 1 120 ? -21.531 1.495 5.691 1 98.44 120 CYS B C 1
ATOM 2144 O O . CYS B 1 120 ? -21.578 0.863 4.637 1 98.44 120 CYS B O 1
ATOM 2146 N N . GLN B 1 121 ? -22.406 2.381 6.055 1 98.38 121 GLN B N 1
ATOM 2147 C CA . GLN B 1 121 ? -23.578 2.613 5.215 1 98.38 121 GLN B CA 1
ATOM 2148 C C . GLN B 1 121 ? -23.172 3.158 3.848 1 98.38 121 GLN B C 1
ATOM 2150 O O . GLN B 1 121 ? -23.719 2.738 2.822 1 98.38 121 GLN B O 1
ATOM 2155 N N . ALA B 1 122 ? -22.25 4.109 3.855 1 98.31 122 ALA B N 1
ATOM 2156 C CA . ALA B 1 122 ? -21.766 4.672 2.594 1 98.31 122 ALA B CA 1
ATOM 2157 C C . ALA B 1 122 ? -21.172 3.592 1.7 1 98.31 122 ALA B C 1
ATOM 2159 O O . ALA B 1 122 ? -21.406 3.578 0.489 1 98.31 122 ALA B O 1
ATOM 2160 N N . LEU B 1 123 ? -20.391 2.705 2.287 1 98.56 123 LEU B N 1
ATOM 2161 C CA . LEU B 1 123 ? -19.781 1.605 1.553 1 98.56 123 LEU B CA 1
ATOM 2162 C C . LEU B 1 123 ? -20.844 0.646 1.02 1 98.56 123 LEU B C 1
ATOM 2164 O O . LEU B 1 123 ? -20.75 0.184 -0.12 1 98.56 123 LEU B O 1
ATOM 2168 N N . ILE B 1 124 ? -21.844 0.312 1.861 1 98.56 124 ILE B N 1
ATOM 2169 C CA . ILE B 1 124 ? -22.938 -0.568 1.443 1 98.56 124 ILE B CA 1
ATOM 2170 C C . ILE B 1 124 ? -23.656 0.039 0.244 1 98.56 124 ILE B C 1
ATOM 2172 O O . ILE B 1 124 ? -23.875 -0.636 -0.766 1 98.56 124 ILE B O 1
ATOM 2176 N N . ASP B 1 125 ? -23.984 1.351 0.347 1 98.62 125 ASP B N 1
ATOM 2177 C CA . ASP B 1 125 ? -24.672 2.039 -0.737 1 98.62 125 ASP B CA 1
ATOM 2178 C C . ASP B 1 125 ? -23.844 2.006 -2.023 1 98.62 125 ASP B C 1
ATOM 2180 O O . ASP B 1 125 ? -24.391 1.762 -3.105 1 98.62 125 ASP B O 1
ATOM 2184 N N . GLN B 1 126 ? -22.578 2.281 -1.88 1 98.44 126 GLN B N 1
ATOM 2185 C CA . GLN B 1 126 ? -21.688 2.268 -3.033 1 98.44 126 GLN B CA 1
ATOM 2186 C C . GLN B 1 126 ? -21.672 0.892 -3.693 1 98.44 126 GLN B C 1
ATOM 2188 O O . GLN B 1 126 ? -21.766 0.783 -4.918 1 98.44 126 GLN B O 1
ATOM 2193 N N . LEU B 1 127 ? -21.578 -0.159 -2.916 1 98.5 127 LEU B N 1
ATOM 2194 C CA . LEU B 1 127 ? -21.469 -1.522 -3.426 1 98.5 127 LEU B CA 1
ATOM 2195 C C . LEU B 1 127 ? -22.781 -1.965 -4.059 1 98.5 127 LEU B C 1
ATOM 2197 O O . LEU B 1 127 ? -22.797 -2.725 -5.027 1 98.5 127 LEU B O 1
ATOM 2201 N N . GLN B 1 128 ? -23.891 -1.513 -3.502 1 98.19 128 GLN B N 1
ATOM 2202 C CA . GLN B 1 128 ? -25.203 -1.813 -4.066 1 98.19 128 GLN B CA 1
ATOM 2203 C C . GLN B 1 128 ? -25.359 -1.211 -5.461 1 98.19 128 GLN B C 1
ATOM 2205 O O . GLN B 1 128 ? -26.016 -1.795 -6.324 1 98.19 128 GLN B O 1
ATOM 2210 N N . GLU B 1 129 ? -24.766 -0.074 -5.637 1 98.06 129 GLU B N 1
ATOM 2211 C CA . GLU B 1 129 ? -24.766 0.53 -6.965 1 98.06 129 GLU B CA 1
ATOM 2212 C C . GLU B 1 129 ? -23.828 -0.219 -7.91 1 98.06 129 GLU B C 1
ATOM 2214 O O . GLU B 1 129 ? -24.172 -0.459 -9.07 1 98.06 129 GLU B O 1
ATOM 2219 N N . GLN B 1 130 ? -22.703 -0.643 -7.41 1 97.44 130 GLN B N 1
ATOM 2220 C CA . GLN B 1 130 ? -21.672 -1.304 -8.211 1 97.44 130 GLN B CA 1
ATOM 2221 C C . GLN B 1 130 ? -22.141 -2.686 -8.664 1 97.44 130 GLN B C 1
ATOM 2223 O O . GLN B 1 130 ? -21.812 -3.127 -9.766 1 97.44 130 GLN B O 1
ATOM 2228 N N . ILE B 1 131 ? -22.891 -3.375 -7.809 1 97.5 131 ILE B N 1
ATOM 2229 C CA . ILE B 1 131 ? -23.281 -4.75 -8.094 1 97.5 131 ILE B CA 1
ATOM 2230 C C . ILE B 1 131 ? -24.156 -4.789 -9.344 1 97.5 131 ILE B C 1
ATOM 2232 O O . ILE B 1 131 ? -24.172 -5.785 -10.07 1 97.5 131 ILE B O 1
ATOM 2236 N N . LYS B 1 132 ? -24.859 -3.713 -9.688 1 97.44 132 LYS B N 1
ATOM 2237 C CA . LYS B 1 132 ? -25.75 -3.633 -10.844 1 97.44 132 LYS B CA 1
ATOM 2238 C C . LYS B 1 132 ? -24.984 -3.791 -12.148 1 97.44 132 LYS B C 1
ATOM 2240 O O . LYS B 1 132 ? -25.516 -4.301 -13.133 1 97.44 132 LYS B O 1
ATOM 2245 N N . SER B 1 133 ? -23.766 -3.342 -12.203 1 96.88 133 SER B N 1
ATOM 2246 C CA . SER B 1 133 ? -22.969 -3.381 -13.422 1 96.88 133 SER B CA 1
ATOM 2247 C C . SER B 1 133 ? -21.781 -4.324 -13.281 1 96.88 133 SER B C 1
ATOM 2249 O O . SER B 1 133 ? -20.953 -4.426 -14.18 1 96.88 133 SER B O 1
ATOM 2251 N N . ALA B 1 134 ? -21.641 -5.035 -12.164 1 97.25 134 ALA B N 1
ATOM 2252 C CA . ALA B 1 134 ? -20.5 -5.906 -11.883 1 97.25 134 ALA B CA 1
ATOM 2253 C C . ALA B 1 134 ? -20.578 -7.191 -12.703 1 97.25 134 ALA B C 1
ATOM 2255 O O . ALA B 1 134 ? -21.656 -7.762 -12.875 1 97.25 134 ALA B O 1
ATOM 2256 N N . PRO B 1 135 ? -19.469 -7.602 -13.242 1 96.31 135 PRO B N 1
ATOM 2257 C CA . PRO B 1 135 ? -19.438 -8.875 -13.977 1 96.31 135 PRO B CA 1
ATOM 2258 C C . PRO B 1 135 ? -19.641 -10.086 -13.062 1 96.31 135 PRO B C 1
ATOM 2260 O O . PRO B 1 135 ? -19.594 -9.953 -11.836 1 96.31 135 PRO B O 1
ATOM 2263 N N . GLN B 1 136 ? -19.953 -11.227 -13.664 1 95.25 136 GLN B N 1
ATOM 2264 C CA . GLN B 1 136 ? -20.125 -12.453 -12.883 1 95.25 136 GLN B CA 1
ATOM 2265 C C . GLN B 1 136 ? -18.781 -12.953 -12.359 1 95.25 136 GLN B C 1
ATOM 2267 O O . GLN B 1 136 ? -18.703 -13.547 -11.281 1 95.25 136 GLN B O 1
ATOM 2272 N N . ALA B 1 137 ? -17.781 -12.664 -13.203 1 92.31 137 ALA B N 1
ATOM 2273 C CA . ALA B 1 137 ? -16.438 -13.094 -12.805 1 92.31 137 ALA B CA 1
ATOM 2274 C C . ALA B 1 137 ? -15.391 -12.039 -13.164 1 92.31 137 ALA B C 1
ATOM 2276 O O . ALA B 1 137 ? -15.531 -11.336 -14.164 1 92.31 137 ALA B O 1
ATOM 2277 N N . VAL B 1 138 ? -14.375 -11.945 -12.266 1 91.81 138 VAL B N 1
ATOM 2278 C CA . VAL B 1 138 ? -13.258 -11.039 -12.508 1 91.81 138 VAL B CA 1
ATOM 2279 C C . VAL B 1 138 ? -12.094 -11.812 -13.133 1 91.81 138 VAL B C 1
ATOM 2281 O O . VAL B 1 138 ? -11.766 -12.914 -12.688 1 91.81 138 VAL B O 1
ATOM 2284 N N . ALA B 1 139 ? -11.508 -11.281 -14.203 1 85.44 139 ALA B N 1
ATOM 2285 C CA . ALA B 1 139 ? -10.391 -11.922 -14.898 1 85.44 139 ALA B CA 1
ATOM 2286 C C . ALA B 1 139 ? -9.07 -11.633 -14.188 1 85.44 139 ALA B C 1
ATOM 2288 O O . ALA B 1 139 ? -8.891 -10.555 -13.609 1 85.44 139 ALA B O 1
ATOM 2289 N N . CYS B 1 140 ? -8.258 -12.656 -14.266 1 83.38 140 CYS B N 1
ATOM 2290 C CA . CYS B 1 140 ? -6.914 -12.492 -13.727 1 83.38 140 CYS B CA 1
ATOM 2291 C C . CYS B 1 140 ? -6.035 -11.703 -14.688 1 83.38 140 CYS B C 1
ATOM 2293 O O . CY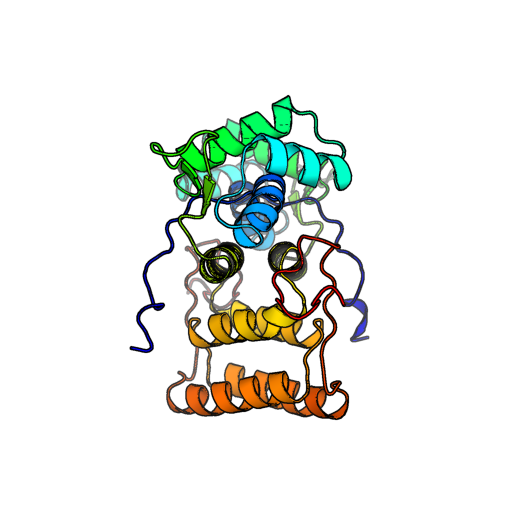S B 1 140 ? -6.129 -11.875 -15.906 1 83.38 140 CYS B O 1
ATOM 2295 N N . GLN B 1 141 ? -5.262 -10.773 -14.117 1 75.81 141 GLN B N 1
ATOM 2296 C CA . GLN B 1 141 ? -4.32 -10.023 -14.945 1 75.81 141 GLN B CA 1
ATOM 2297 C C . GLN B 1 141 ? -2.879 -10.398 -14.617 1 75.81 141 GLN B C 1
ATOM 2299 O O . GLN B 1 141 ? -1.967 -9.586 -14.789 1 75.81 141 GLN B O 1
ATOM 2304 N N . CYS B 1 142 ? -2.664 -11.539 -14.109 1 76.38 142 CYS B N 1
ATOM 2305 C CA . CYS B 1 142 ? -1.323 -11.961 -13.719 1 76.38 142 CYS B CA 1
ATOM 2306 C C . CYS B 1 142 ? -0.519 -12.398 -14.938 1 76.38 142 CYS B C 1
ATOM 2308 O O . CYS B 1 142 ? -1.084 -12.883 -15.922 1 76.38 142 CYS B O 1
ATOM 2310 N N . PRO B 1 143 ? 0.734 -12.031 -14.836 1 68 143 PRO B N 1
ATOM 2311 C CA . PRO B 1 143 ? 1.567 -12.539 -15.93 1 68 143 PRO B CA 1
ATOM 2312 C C . PRO B 1 143 ? 1.635 -14.062 -15.969 1 68 143 PRO B C 1
ATOM 2314 O O . PRO B 1 143 ? 1.402 -14.719 -14.953 1 68 143 PRO B O 1
ATOM 2317 N N . PRO B 1 144 ? 1.8 -14.617 -17.25 1 61.56 144 PRO B N 1
ATOM 2318 C CA . PRO B 1 144 ? 1.922 -16.078 -17.375 1 61.56 144 PRO B CA 1
ATOM 2319 C C . PRO B 1 144 ? 2.973 -16.656 -16.438 1 61.56 144 PRO B C 1
ATOM 2321 O O . PRO B 1 144 ? 4.039 -16.062 -16.25 1 61.56 144 PRO B O 1
ATOM 2324 N N . GLY B 1 145 ? 2.707 -17.75 -15.719 1 58.75 145 GLY B N 1
ATOM 2325 C CA . GLY B 1 145 ? 3.637 -18.438 -14.828 1 58.75 145 GLY B CA 1
ATOM 2326 C C . GLY B 1 145 ? 3.566 -17.953 -13.398 1 58.75 145 GLY B C 1
ATOM 2327 O O . GLY B 1 145 ? 4.121 -18.578 -12.492 1 58.75 145 GLY B O 1
ATOM 2328 N N . ALA B 1 146 ? 3.09 -16.781 -13.273 1 57.25 146 ALA B N 1
ATOM 2329 C CA . ALA B 1 146 ? 3.08 -16.203 -11.93 1 57.25 146 ALA B CA 1
ATOM 2330 C C . ALA B 1 146 ? 1.654 -16.062 -11.406 1 57.25 146 ALA B C 1
ATOM 2332 O O . ALA B 1 146 ? 1.394 -15.266 -10.5 1 57.25 146 ALA B O 1
ATOM 2333 N N . CYS B 1 147 ? 0.721 -16.656 -12.227 1 61.03 147 CYS B N 1
ATOM 2334 C CA . CYS B 1 147 ? -0.666 -16.5 -11.805 1 61.03 147 CYS B CA 1
ATOM 2335 C C . CYS B 1 147 ? -0.988 -17.438 -10.648 1 61.03 147 CYS B C 1
ATOM 2337 O O . CYS B 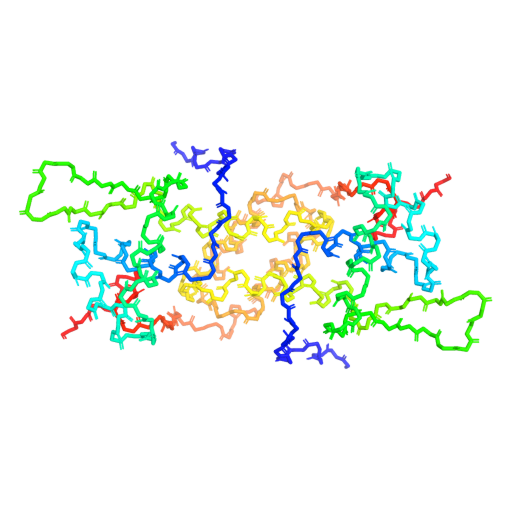1 147 ? -0.715 -18.625 -10.711 1 61.03 147 CYS B O 1
ATOM 2339 N N . GLN B 1 148 ? -0.937 -17.062 -9.445 1 54.19 148 GLN B N 1
ATOM 2340 C CA . GLN B 1 148 ? -1.308 -17.922 -8.328 1 54.19 148 GLN B CA 1
ATOM 2341 C C . GLN B 1 148 ? -2.824 -18.031 -8.203 1 54.19 148 GLN B C 1
ATOM 2343 O O . GLN B 1 148 ? -3.33 -18.656 -7.262 1 54.19 148 GLN B O 1
ATOM 2348 N N . CYS B 1 149 ? -3.484 -17.266 -9.117 1 56.06 149 CYS B N 1
ATOM 2349 C CA . CYS B 1 149 ? -4.918 -17.391 -8.891 1 56.06 149 CYS B CA 1
ATOM 2350 C C . CYS B 1 149 ? -5.395 -18.797 -9.195 1 56.06 149 CYS B C 1
ATOM 2352 O O . CYS B 1 149 ? -6.57 -19.125 -9.008 1 56.06 149 CYS B O 1
ATOM 2354 N N . HIS B 1 150 ? -4.387 -19.875 -9.211 1 51.19 150 HIS B N 1
ATOM 2355 C CA . HIS B 1 150 ? -4.719 -21.266 -9.492 1 51.19 150 HIS B CA 1
ATOM 2356 C C . HIS B 1 150 ? -5.707 -21.375 -10.648 1 51.19 150 HIS B C 1
ATOM 2358 O O . HIS B 1 150 ? -5.934 -22.453 -11.172 1 51.19 150 HIS B O 1
ATOM 2364 N N . HIS B 1 151 ? -6.469 -20.375 -11.047 1 45.38 151 HIS B N 1
ATOM 2365 C CA . HIS B 1 151 ? -7.461 -20.609 -12.094 1 45.38 151 HIS B CA 1
ATOM 2366 C C . HIS B 1 151 ? -6.801 -20.688 -13.461 1 45.38 151 HIS B C 1
ATOM 2368 O O . HIS B 1 151 ? -7.465 -20.984 -14.461 1 45.38 151 HIS B O 1
ATOM 2374 N N . HIS B 1 152 ? -5.746 -20.047 -13.688 1 41.97 152 HIS B N 1
ATOM 2375 C CA . HIS B 1 152 ? -5.277 -20.266 -15.055 1 41.97 152 HIS B CA 1
ATOM 2376 C C . HIS B 1 152 ? -4.633 -21.641 -15.211 1 41.97 152 HIS B C 1
ATOM 2378 O O . HIS B 1 152 ? -3.504 -21.844 -14.766 1 41.97 152 HIS B O 1
ATOM 2384 N N . HIS B 1 153 ? -5.344 -22.656 -14.883 1 36.09 153 HIS B N 1
ATOM 2385 C CA . HIS B 1 153 ? -4.922 -23.984 -15.312 1 36.09 153 HIS B CA 1
ATOM 2386 C C . HIS B 1 153 ? -4.371 -23.953 -16.734 1 36.09 153 HIS B C 1
ATOM 2388 O O . HIS B 1 153 ? -4.957 -23.328 -17.609 1 36.09 153 HIS B O 1
ATOM 2394 N N . ALA B 1 154 ? -3.068 -23.891 -16.938 1 34.91 154 ALA B N 1
ATOM 2395 C CA . ALA B 1 154 ? -2.654 -24.312 -18.266 1 34.91 154 ALA B CA 1
ATOM 2396 C C . ALA B 1 154 ? -3.547 -25.422 -18.781 1 34.91 154 ALA B C 1
ATOM 2398 O O . ALA B 1 154 ? -3.725 -26.453 -18.125 1 34.91 154 ALA B O 1
ATOM 2399 N N . SER B 1 155 ? -4.609 -25.188 -19.516 1 26.41 155 SER B N 1
ATOM 2400 C CA . SER B 1 155 ? -5.059 -26.266 -20.391 1 26.41 155 SER B CA 1
ATOM 2401 C C . SER B 1 155 ? -3.902 -26.859 -21.203 1 26.41 155 SER B C 1
ATOM 2403 O O . SER B 1 155 ? -3.016 -26.125 -21.641 1 26.41 155 SER B O 1
#

pLDDT: mean 85.41, std 19.02, range [25.69, 98.62]

Organism: NCBI:txid592010

Sequence (310 aa):
MTDTLTQAKLDHPHISEAEWRLMRVVWTQPGITSRQLIDTLSASTDWKVGTIKSLLSRLIQKGYLDKAQDTSPFQFHATISQEEAALGRLQSALEPICTKSRARYLAHLLATNPLSQADCQALIDQLQEQIKSAPQAVACQCPPGACQCHHHHASMTDTLTQAKLDHPHISEAEWRLMRVVWTQPGITSRQLIDTLSASTDWKVGTIKSLLSRLIQKGYLDKAQDTSPFQFHATISQEEAALGRLQSALEPICTKSRARYLAHLLATNPLSQADCQALIDQLQEQIKSAPQAVACQCPPGACQCHHHHAS

Solvent-accessible surface area (backbone atoms only — not comparable to full-atom values): 18006 Å² total; per-residue (Å²): 136,78,67,77,80,61,76,74,69,67,76,60,72,88,75,49,72,70,52,46,56,54,46,40,45,34,70,60,36,70,52,38,30,70,67,56,49,46,56,55,46,43,74,76,42,91,60,50,71,65,54,53,52,49,50,52,52,50,34,37,75,70,57,46,36,41,72,44,80,90,41,91,70,50,22,33,34,60,68,59,53,71,65,58,52,51,49,40,45,44,48,61,50,47,62,85,49,50,47,61,51,45,55,60,51,51,47,49,52,59,72,76,42,78,46,19,34,63,48,30,50,53,46,38,55,50,36,61,59,48,39,77,76,32,43,83,66,60,68,72,75,48,56,90,82,46,50,68,79,67,68,77,57,82,125,131,76,66,72,76,61,76,72,70,68,75,60,70,86,74,50,73,68,51,44,56,54,46,39,43,35,70,60,36,69,52,39,31,67,67,58,50,47,55,56,45,44,73,76,42,90,59,50,71,65,55,54,51,50,49,52,53,50,34,38,75,68,54,46,35,40,72,45,80,90,41,91,71,50,22,34,33,60,68,59,53,70,65,58,53,53,49,43,47,43,49,61,50,47,62,86,50,48,46,61,51,45,57,61,53,53,46,50,51,58,71,75,41,78,46,18,33,62,49,30,50,52,48,38,55,52,35,62,59,46,39,78,76,31,42,84,67,59,69,73,74,49,57,89,83,46,53,68,77,66,68,78,58,82,124

Foldseek 3Di:
DPDVVDPPLCPQPDQDPVLVVLVVVCLVPPFDALVRSCVVCVVVHVDDSVRSVVSVVVCVVSVQWDWDDPDVVITIHGPDHPVSNVVSNVCVVCVQPWPQCSVVVVVVVVVPDDDDPVRVVVVVVVVVVVVVVDDPGDDTPDDPPPPPVVPPPPD/DPCVLDPPLCPQPDQDPVLVVLVVVCLVPPFDALVRSCVVCVVVHVDDSVRSVVSVVVCVVSVQWDWDPPDVVITIHGPDHPVSNVVSNVCVVCVQPWPQCSVVVVVVVVVPDDDDPVRVVVVVVVVVVVVVVDDPGDDTPDDPPPPPVVPVPPD

Secondary structure (DSSP, 8-state):
--GGGSS----PPPPPHHHHHHHHHHHHSTTEEHHHHHHHHHHHS---HHHHHHHHHHHHHTTSEEEETTSSS-EEEESS-HHHHHHHHHHHHHTTS-HHHHHHHHHHHHHHS---HHHHHHHHHHHHHHHTT--SSPPP-PPTT---SS-----/-GGGGSS----PPPPPHHHHHHHHHHHHSTTEEHHHHHHHHHHHS---HHHHHHHHHHHHHTTSEEEETT-SS-EEEESS-HHHHHHHHHHHHHTTS-HHHHHHHHHHHHHHS---HHHHHHHHHHHHHHHTT--SSPPP-PPTT---SS-----